Protein AF-A0A950ZI42-F1 (afdb_monomer_lite)

Structure (mmCIF, N/CA/C/O backbone):
data_AF-A0A950ZI42-F1
#
_entry.id   AF-A0A950ZI42-F1
#
loop_
_atom_site.group_PDB
_atom_site.id
_atom_site.type_symbol
_atom_site.label_atom_id
_atom_site.label_alt_id
_atom_site.label_comp_id
_atom_site.label_asym_id
_atom_site.label_entity_id
_atom_site.label_seq_id
_atom_site.pdbx_PDB_ins_code
_atom_site.Cartn_x
_atom_site.Cartn_y
_atom_site.Cartn_z
_atom_site.occupancy
_atom_site.B_iso_or_equiv
_atom_site.auth_seq_id
_atom_site.auth_comp_id
_atom_site.auth_asym_id
_atom_site.auth_atom_id
_atom_site.pdbx_PDB_model_num
ATOM 1 N N . MET A 1 1 ? 38.731 -2.267 23.741 1.00 44.16 1 MET A N 1
ATOM 2 C CA . MET A 1 1 ? 37.404 -2.566 24.317 1.00 44.16 1 MET A CA 1
ATOM 3 C C . MET A 1 1 ? 36.789 -3.653 23.455 1.00 44.16 1 MET A C 1
ATOM 5 O O . MET A 1 1 ? 36.335 -3.363 22.360 1.00 44.16 1 MET A O 1
ATOM 9 N N . ALA A 1 2 ? 36.939 -4.907 23.876 1.00 33.50 2 ALA A N 1
ATOM 10 C CA . ALA A 1 2 ? 36.489 -6.083 23.138 1.00 33.50 2 ALA A CA 1
ATOM 11 C C . ALA A 1 2 ? 35.193 -6.582 23.788 1.00 33.50 2 ALA A C 1
ATOM 13 O O . ALA A 1 2 ? 35.188 -6.903 24.975 1.00 33.50 2 ALA A O 1
ATOM 14 N N . GLY A 1 3 ? 34.095 -6.554 23.030 1.00 35.47 3 GLY A N 1
ATOM 15 C CA . GLY A 1 3 ? 32.777 -7.016 23.458 1.00 35.47 3 GLY A CA 1
ATOM 16 C C . GLY A 1 3 ? 32.615 -8.507 23.184 1.00 35.47 3 GLY A C 1
ATOM 17 O O . GLY A 1 3 ? 32.851 -8.970 22.072 1.00 35.47 3 GLY A O 1
ATOM 18 N N . VAL A 1 4 ? 32.254 -9.240 24.231 1.00 37.91 4 VAL A N 1
ATOM 19 C CA . VAL A 1 4 ? 32.104 -10.695 24.291 1.00 37.91 4 VAL A CA 1
ATOM 20 C C . VAL A 1 4 ? 30.898 -11.162 23.466 1.00 37.91 4 VAL A C 1
ATOM 22 O O . VAL A 1 4 ? 29.797 -10.635 23.608 1.00 37.91 4 VAL A O 1
ATOM 25 N N . VAL A 1 5 ? 31.112 -12.181 22.629 1.00 36.31 5 VAL A N 1
ATOM 26 C CA . VAL A 1 5 ? 30.080 -12.918 21.885 1.00 36.31 5 VAL A CA 1
ATOM 27 C C . VAL A 1 5 ? 29.473 -13.976 22.808 1.00 36.31 5 VAL A C 1
ATOM 29 O O . VAL A 1 5 ? 30.183 -14.852 23.298 1.00 36.31 5 VAL A O 1
ATOM 32 N N . VAL A 1 6 ? 28.162 -13.907 23.048 1.00 44.44 6 VAL A N 1
ATOM 33 C CA . VAL A 1 6 ? 27.413 -14.942 23.775 1.00 44.44 6 VAL A CA 1
ATOM 34 C C . VAL A 1 6 ? 26.960 -16.006 22.775 1.00 44.44 6 VAL A C 1
ATOM 36 O O . VAL A 1 6 ? 26.086 -15.760 21.948 1.00 44.44 6 VAL A O 1
ATOM 39 N N . ALA A 1 7 ? 27.568 -17.189 22.848 1.00 40.50 7 ALA A N 1
ATOM 40 C CA . ALA A 1 7 ? 27.133 -18.381 22.130 1.00 40.50 7 ALA A CA 1
ATOM 41 C C . ALA A 1 7 ? 26.056 -19.114 22.949 1.00 40.50 7 ALA A C 1
ATOM 43 O O . ALA A 1 7 ? 26.312 -19.552 24.070 1.00 40.50 7 ALA A O 1
ATOM 44 N N . LEU A 1 8 ? 24.853 -19.260 22.390 1.00 36.06 8 LEU A N 1
ATOM 45 C CA . LEU A 1 8 ? 23.807 -20.122 22.942 1.00 36.06 8 LEU A CA 1
ATOM 46 C C . LEU A 1 8 ? 24.063 -21.564 22.491 1.00 36.06 8 LEU A C 1
ATOM 48 O O . LEU A 1 8 ? 23.806 -21.936 21.348 1.00 36.06 8 LEU A O 1
ATOM 52 N N . VAL A 1 9 ? 24.595 -22.369 23.409 1.00 45.03 9 VAL A N 1
ATOM 53 C CA . VAL A 1 9 ? 24.719 -23.822 23.271 1.00 45.03 9 VAL A CA 1
ATOM 54 C C . VAL A 1 9 ? 23.378 -24.445 23.657 1.00 45.03 9 VAL A C 1
ATOM 56 O O . VAL A 1 9 ? 22.985 -24.424 24.822 1.00 45.03 9 VAL A O 1
ATOM 59 N N . GLY A 1 10 ? 22.659 -24.984 22.672 1.00 44.91 10 GLY A N 1
ATOM 60 C CA . GLY A 1 10 ? 21.474 -25.806 22.902 1.00 44.91 10 GLY A CA 1
ATOM 61 C C . GLY A 1 10 ? 21.874 -27.158 23.491 1.00 44.91 10 GLY A C 1
ATOM 62 O O . GLY A 1 10 ? 22.578 -27.936 22.849 1.00 44.91 10 GLY A O 1
ATOM 63 N N . ALA A 1 11 ? 21.442 -27.420 24.722 1.00 45.56 11 ALA A N 1
ATOM 64 C CA . ALA A 1 11 ? 21.683 -28.667 25.433 1.00 45.56 11 ALA A CA 1
ATOM 65 C C . ALA A 1 11 ? 20.881 -29.829 24.817 1.00 45.56 11 ALA A C 1
ATOM 67 O O . ALA A 1 11 ? 19.653 -29.794 24.764 1.00 45.56 11 ALA A O 1
ATOM 68 N N . ILE A 1 12 ? 21.586 -30.882 24.400 1.00 50.94 12 ILE A N 1
ATOM 69 C CA . ILE A 1 12 ? 21.016 -32.203 24.116 1.00 50.94 12 ILE A CA 1
ATOM 70 C C . ILE A 1 12 ? 20.952 -32.958 25.447 1.00 50.94 12 ILE A C 1
ATOM 72 O O . ILE A 1 12 ? 21.986 -33.332 25.998 1.00 50.94 12 ILE A O 1
ATOM 76 N N . ALA A 1 13 ? 19.745 -33.179 25.968 1.00 53.59 13 ALA A N 1
ATOM 77 C CA . ALA A 1 13 ? 19.510 -34.051 27.114 1.00 53.59 13 ALA A CA 1
ATOM 78 C C . ALA A 1 13 ? 19.052 -35.434 26.626 1.00 53.59 13 ALA A C 1
ATOM 80 O O . ALA A 1 13 ? 18.009 -35.568 25.986 1.00 53.59 13 ALA A O 1
ATOM 81 N N . LEU A 1 14 ? 19.841 -36.462 26.940 1.00 60.19 14 LEU A N 1
ATOM 82 C CA . LEU A 1 14 ? 19.542 -37.873 26.698 1.00 60.19 14 LEU A CA 1
ATOM 83 C C . LEU A 1 14 ? 19.419 -38.619 28.039 1.00 60.19 14 LEU A C 1
ATOM 85 O O . LEU A 1 14 ? 20.391 -38.668 28.785 1.00 60.19 14 LEU A O 1
ATOM 89 N N . LEU A 1 15 ? 18.262 -39.289 28.214 1.00 48.53 15 LEU A N 1
ATOM 90 C CA . LEU A 1 15 ? 17.996 -40.519 29.005 1.00 48.53 15 LEU A CA 1
ATOM 91 C C . LEU A 1 15 ? 17.986 -40.360 30.551 1.00 48.53 15 LEU A C 1
ATOM 93 O O . LEU A 1 15 ? 18.796 -39.633 31.097 1.00 48.53 15 LEU A O 1
ATOM 97 N N . ARG A 1 16 ? 17.151 -41.025 31.373 1.00 48.62 16 ARG A N 1
ATOM 98 C CA . ARG A 1 16 ? 16.204 -42.164 31.257 1.00 48.62 16 ARG A CA 1
ATOM 99 C C . ARG A 1 16 ? 15.283 -42.202 32.526 1.00 48.62 16 ARG A C 1
ATOM 101 O O . ARG A 1 16 ? 15.503 -41.400 33.428 1.00 48.62 16 ARG A O 1
ATOM 108 N N . PRO A 1 17 ? 14.261 -43.088 32.601 1.00 64.31 17 PRO A N 1
ATOM 109 C CA . PRO A 1 17 ? 13.078 -42.991 33.471 1.00 64.31 17 PRO A CA 1
ATOM 110 C C . PRO A 1 17 ? 13.234 -43.710 34.820 1.00 64.31 17 PRO A C 1
ATOM 112 O O . PRO A 1 17 ? 14.074 -44.600 34.920 1.00 64.31 17 PRO A O 1
ATOM 115 N N . SER A 1 18 ? 12.363 -43.410 35.795 1.00 55.44 18 SER A N 1
ATOM 116 C CA . SER A 1 18 ? 11.804 -44.358 36.788 1.00 55.44 18 SER A CA 1
ATOM 117 C C . SER A 1 18 ? 10.795 -43.667 37.718 1.00 55.44 18 SER A C 1
ATOM 119 O O . SER A 1 18 ? 11.124 -42.637 38.289 1.00 55.44 18 SER A O 1
ATOM 121 N N . GLY A 1 19 ? 9.624 -44.292 37.900 1.00 56.66 19 GLY A N 1
ATOM 122 C CA . GLY A 1 19 ? 8.790 -44.180 39.108 1.00 56.66 19 GLY A CA 1
ATOM 123 C C . GLY A 1 19 ? 7.927 -42.925 39.259 1.00 56.66 19 GLY A C 1
ATOM 124 O O . GLY A 1 19 ? 8.406 -41.892 39.695 1.00 56.66 19 GLY A O 1
ATOM 125 N N . ASP A 1 20 ? 6.642 -43.019 38.916 1.00 49.59 20 ASP A N 1
ATOM 126 C CA . ASP A 1 20 ? 5.556 -43.091 39.910 1.00 49.59 20 ASP A CA 1
ATOM 127 C C . ASP A 1 20 ? 4.194 -42.793 39.275 1.00 49.59 20 ASP A C 1
ATOM 129 O O . ASP A 1 20 ? 3.991 -41.836 38.527 1.00 49.59 20 ASP A O 1
ATOM 133 N N . ALA A 1 21 ? 3.251 -43.685 39.566 1.00 56.91 21 ALA A N 1
ATOM 134 C CA . ALA A 1 21 ? 1.885 -43.645 39.091 1.00 56.91 21 ALA A CA 1
ATOM 135 C C . ALA A 1 21 ? 1.081 -42.591 39.866 1.00 56.91 21 ALA A C 1
ATOM 137 O O . ALA A 1 21 ? 0.692 -42.802 41.011 1.00 56.91 21 ALA A O 1
ATOM 138 N N . GLY A 1 22 ? 0.769 -41.483 39.201 1.00 54.75 22 GLY A N 1
ATOM 139 C CA . GLY A 1 22 ? -0.338 -40.603 39.560 1.00 54.75 22 GLY A CA 1
ATOM 140 C C . GLY A 1 22 ? -1.150 -40.301 38.299 1.00 54.75 22 GLY A C 1
ATOM 141 O O . GLY A 1 22 ? -0.539 -40.008 37.268 1.00 54.75 22 GLY A O 1
ATOM 142 N N . PRO A 1 23 ? -2.497 -40.369 38.314 1.00 53.16 23 PRO A N 1
ATOM 143 C CA . PRO A 1 23 ? -3.314 -39.928 37.190 1.00 53.16 23 PRO A CA 1
ATOM 144 C C . PRO A 1 23 ? -3.318 -38.396 37.152 1.00 53.16 23 PRO A C 1
ATOM 146 O O . PRO A 1 23 ? -4.302 -37.733 37.475 1.00 53.16 23 PRO A O 1
ATOM 149 N N . SER A 1 24 ? -2.176 -37.825 36.778 1.00 53.72 24 SER A N 1
ATOM 150 C CA . SER A 1 24 ? -2.057 -36.428 36.398 1.00 53.72 24 SER A CA 1
ATOM 151 C C . SER A 1 24 ? -2.914 -36.238 35.159 1.00 53.72 24 SER A C 1
ATOM 153 O O . SER A 1 24 ? -2.611 -36.763 34.088 1.00 53.72 24 SER A O 1
ATOM 155 N N . SER A 1 25 ? -4.019 -35.524 35.351 1.00 52.72 25 SER A N 1
ATOM 156 C CA . SER A 1 25 ? -4.902 -35.008 34.316 1.00 52.72 25 SER A CA 1
ATOM 157 C C . SER A 1 25 ? -4.104 -34.658 33.062 1.00 52.72 25 SER A C 1
ATOM 159 O O . SER A 1 25 ? -3.294 -33.726 33.085 1.00 52.72 25 SER A O 1
ATOM 161 N N . LEU A 1 26 ? -4.321 -35.425 31.991 1.00 41.62 26 LEU A N 1
ATOM 162 C CA . LEU A 1 26 ? -3.806 -35.152 30.656 1.00 41.62 26 LEU A CA 1
ATOM 163 C C . LEU A 1 26 ? -4.365 -33.800 30.221 1.00 41.62 26 LEU A C 1
ATOM 165 O O . LEU A 1 26 ? -5.449 -33.696 29.650 1.00 41.62 26 LEU A O 1
ATOM 169 N N . ARG A 1 27 ? -3.632 -32.740 30.553 1.00 45.00 27 ARG A N 1
ATOM 170 C CA . ARG A 1 27 ? -3.858 -31.407 30.026 1.00 45.00 27 ARG A CA 1
ATOM 171 C C . ARG A 1 27 ? -3.539 -31.527 28.546 1.00 45.00 27 ARG A C 1
ATOM 173 O O . ARG A 1 27 ? -2.371 -31.606 28.174 1.00 45.00 27 ARG A O 1
ATOM 180 N N . ALA A 1 28 ? -4.590 -31.662 27.738 1.00 52.88 28 ALA A N 1
ATOM 181 C CA . ALA A 1 28 ? -4.489 -31.687 26.293 1.00 52.88 28 ALA A CA 1
ATOM 182 C C . ALA A 1 28 ? -3.558 -30.547 25.878 1.00 52.88 28 ALA A C 1
ATOM 184 O O . ALA A 1 28 ? -3.804 -29.384 26.208 1.00 52.88 28 ALA A O 1
ATOM 185 N N . VAL A 1 29 ? -2.449 -30.903 25.231 1.00 47.44 29 VAL A N 1
ATOM 186 C CA . VAL A 1 29 ? -1.598 -29.939 24.546 1.00 47.44 29 VAL A CA 1
ATOM 187 C C . VAL A 1 29 ? -2.500 -29.325 23.492 1.00 47.44 29 VAL A C 1
ATOM 189 O O . VAL A 1 29 ? -2.819 -29.955 22.488 1.00 47.44 29 VAL A O 1
ATOM 192 N N . GLN A 1 30 ? -3.013 -28.140 23.800 1.00 43.91 30 GLN A N 1
ATOM 193 C CA . GLN A 1 30 ? -3.852 -27.367 22.913 1.00 43.91 30 GLN A CA 1
ATOM 194 C C . GLN A 1 30 ? -2.931 -26.897 21.792 1.00 43.91 30 GLN A C 1
ATOM 196 O O . GLN A 1 30 ? -2.236 -25.890 21.912 1.00 43.91 30 GLN A O 1
ATOM 201 N N . THR A 1 31 ? -2.839 -27.709 20.741 1.00 42.31 31 THR A N 1
ATOM 202 C CA . THR A 1 31 ? -2.217 -27.347 19.475 1.00 42.31 31 THR A CA 1
ATOM 203 C C . THR A 1 31 ? -2.862 -26.037 19.051 1.00 42.31 31 THR A C 1
ATOM 205 O O . THR A 1 31 ? -4.073 -25.980 18.840 1.00 42.31 31 THR A O 1
ATOM 208 N N . ALA A 1 32 ? -2.068 -24.964 19.046 1.00 46.88 32 ALA A N 1
ATOM 209 C CA . ALA A 1 32 ? -2.531 -23.631 18.703 1.00 46.88 32 ALA A CA 1
ATOM 210 C C . ALA A 1 32 ? -3.249 -23.704 17.352 1.00 46.88 32 ALA A C 1
ATOM 212 O O . ALA A 1 32 ? -2.645 -24.074 16.344 1.00 46.88 32 ALA A O 1
ATOM 213 N N . ALA A 1 33 ? -4.552 -23.417 17.361 1.00 49.50 33 ALA A N 1
ATOM 214 C CA . ALA A 1 33 ? -5.343 -23.344 16.149 1.00 49.50 33 ALA A CA 1
ATOM 215 C C . ALA A 1 33 ? -4.659 -22.343 15.215 1.00 49.50 33 ALA A C 1
ATOM 217 O O . ALA A 1 33 ? -4.435 -21.188 15.582 1.00 49.50 33 ALA A O 1
ATOM 218 N N . THR A 1 34 ? -4.268 -22.810 14.034 1.00 50.41 34 THR A N 1
ATOM 219 C CA . THR A 1 34 ? -3.730 -21.963 12.976 1.00 50.41 34 THR A CA 1
ATOM 220 C C . THR A 1 34 ? -4.808 -20.930 12.680 1.00 50.41 34 THR A C 1
ATOM 222 O O . THR A 1 34 ? -5.894 -21.304 12.244 1.00 50.41 34 THR A O 1
ATOM 225 N N . ALA A 1 35 ? -4.567 -19.659 13.009 1.00 55.16 35 ALA A N 1
ATOM 226 C CA . ALA A 1 35 ? -5.540 -18.604 12.769 1.00 55.16 35 ALA A CA 1
ATOM 227 C C . ALA A 1 35 ? -5.879 -18.588 11.271 1.00 55.16 35 ALA A C 1
ATOM 229 O O . ALA A 1 35 ? -5.055 -18.211 10.437 1.00 55.16 35 ALA A O 1
ATOM 230 N N . THR A 1 36 ? -7.070 -19.068 10.923 1.00 78.56 36 THR A N 1
ATOM 231 C CA . THR A 1 36 ? -7.578 -19.078 9.554 1.00 78.56 36 THR A CA 1
ATOM 232 C C . THR A 1 36 ? -7.959 -17.649 9.199 1.00 78.56 36 THR A C 1
ATOM 234 O O . THR A 1 36 ? -8.962 -17.140 9.692 1.00 78.56 36 THR A O 1
ATOM 237 N N . GLY A 1 37 ? -7.127 -16.978 8.403 1.00 91.31 37 GLY A N 1
ATOM 238 C CA . GLY A 1 37 ? -7.416 -15.626 7.934 1.00 91.31 37 GLY A CA 1
ATOM 239 C C . GLY A 1 37 ? -8.655 -15.558 7.034 1.00 91.31 37 GLY A C 1
ATOM 240 O O . GLY A 1 37 ? -9.086 -16.555 6.450 1.00 91.31 37 GLY A O 1
ATOM 241 N N . THR A 1 38 ? -9.213 -14.359 6.886 1.00 96.62 38 THR A N 1
ATOM 242 C CA . THR A 1 38 ? -10.340 -14.084 5.990 1.00 96.62 38 THR A CA 1
ATOM 243 C C . THR A 1 38 ? -9.839 -14.013 4.555 1.00 96.62 38 THR A C 1
ATOM 245 O O . THR A 1 38 ? -9.122 -13.086 4.183 1.00 96.62 38 THR A O 1
ATOM 248 N N . THR A 1 39 ? -10.213 -14.988 3.730 1.00 96.75 39 THR A N 1
ATOM 249 C CA . THR A 1 39 ? -9.829 -15.007 2.313 1.00 96.75 39 THR A CA 1
ATOM 250 C C . THR A 1 39 ? -10.637 -13.984 1.514 1.00 96.75 39 THR A C 1
ATOM 252 O O . THR A 1 39 ? -11.859 -13.922 1.645 1.00 96.75 39 THR A O 1
ATOM 255 N N . VAL A 1 40 ? -9.968 -13.203 0.662 1.00 97.50 40 VAL A N 1
ATOM 256 C CA . VAL A 1 40 ? -10.592 -12.190 -0.199 1.00 97.50 40 VAL A CA 1
ATOM 257 C C . VAL A 1 40 ? -10.093 -12.340 -1.638 1.00 97.50 40 VAL A C 1
ATOM 259 O O . VAL A 1 40 ? -8.900 -12.193 -1.905 1.00 97.50 40 VAL A O 1
ATOM 262 N N . CYS A 1 41 ? -11.009 -12.599 -2.574 1.00 97.12 41 CYS A N 1
ATOM 263 C CA . CYS A 1 41 ? -10.711 -12.734 -4.003 1.00 97.12 41 CYS A CA 1
ATOM 264 C C . CYS A 1 41 ? -11.590 -11.803 -4.845 1.00 97.12 41 CYS A C 1
ATOM 266 O O . CYS A 1 41 ? -12.747 -11.566 -4.495 1.00 97.12 41 CYS A O 1
ATOM 268 N N . GLY A 1 42 ? -11.095 -11.387 -6.014 1.00 97.19 42 GLY A N 1
ATOM 269 C CA . GLY A 1 42 ? -11.919 -10.713 -7.024 1.00 97.19 42 GLY A CA 1
ATOM 270 C C . GLY A 1 42 ? -12.519 -9.413 -6.492 1.00 97.19 42 GLY A C 1
ATOM 271 O O . GLY A 1 42 ? -11.834 -8.659 -5.814 1.00 97.19 42 GLY A O 1
ATOM 272 N N . ASN A 1 43 ? -13.790 -9.132 -6.771 1.00 97.88 43 ASN A N 1
ATOM 273 C CA . ASN A 1 43 ? -14.424 -7.916 -6.261 1.00 97.88 43 ASN A CA 1
ATOM 274 C C . ASN A 1 43 ? -14.667 -7.999 -4.750 1.00 97.88 43 ASN A C 1
ATOM 276 O O . ASN A 1 43 ? -15.335 -8.915 -4.269 1.00 97.88 43 ASN A O 1
ATOM 280 N N . VAL A 1 44 ? -14.195 -6.997 -4.007 1.00 96.62 44 VAL A N 1
ATOM 281 C CA . VAL A 1 44 ? -14.448 -6.907 -2.568 1.00 96.62 44 VAL A CA 1
ATOM 282 C C . VAL A 1 44 ? -15.947 -6.716 -2.299 1.00 96.62 44 VAL A C 1
ATOM 284 O O . VAL A 1 44 ? -16.583 -5.791 -2.806 1.00 96.62 44 VAL A O 1
ATOM 287 N N . SER A 1 45 ? -16.522 -7.606 -1.492 1.00 93.94 45 SER A N 1
ATOM 288 C CA . SER A 1 45 ? -17.926 -7.546 -1.065 1.00 93.94 45 SER A CA 1
ATOM 289 C C . SER A 1 45 ? -18.089 -6.871 0.299 1.00 93.94 45 SER A C 1
ATOM 291 O O . SER A 1 45 ? -19.060 -6.151 0.526 1.00 93.94 45 SER A O 1
ATOM 293 N N . VAL A 1 46 ? -17.115 -7.059 1.194 1.00 96.00 46 VAL A N 1
ATOM 294 C CA . VAL A 1 46 ? -17.075 -6.444 2.525 1.00 96.00 46 VAL A CA 1
ATOM 295 C C . VAL A 1 46 ? -16.171 -5.216 2.491 1.00 96.00 46 VAL A C 1
ATOM 297 O O . VAL A 1 46 ? -14.951 -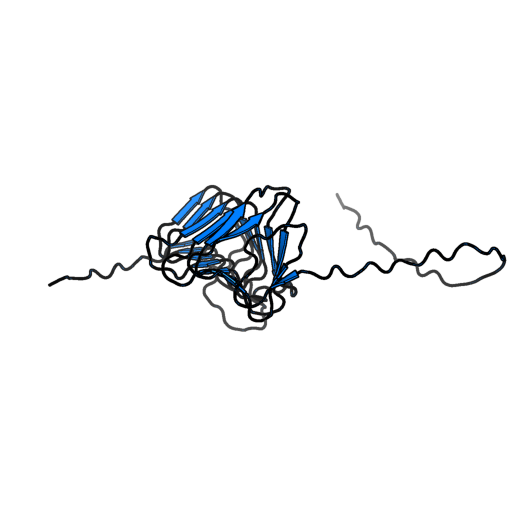5.327 2.408 1.00 96.00 46 VAL A O 1
ATOM 300 N N . LEU A 1 47 ? -16.785 -4.036 2.571 1.00 97.69 47 LEU A N 1
ATOM 301 C CA . LEU A 1 47 ? -16.125 -2.732 2.423 1.00 97.69 47 LEU A CA 1
ATOM 302 C C . LEU A 1 47 ? -15.529 -2.167 3.721 1.00 97.69 47 LEU A C 1
ATOM 304 O O . LEU A 1 47 ? -15.103 -1.013 3.760 1.00 97.69 47 LEU A O 1
ATOM 308 N N . SER A 1 48 ? -15.478 -2.969 4.782 1.00 97.94 48 SER A N 1
ATOM 309 C CA . SER A 1 48 ? -14.849 -2.596 6.045 1.00 97.94 48 SER A CA 1
ATOM 310 C C . SER A 1 48 ? -13.984 -3.736 6.554 1.00 97.94 48 SER A C 1
ATOM 312 O O . SER A 1 48 ? -14.485 -4.827 6.821 1.00 97.94 48 SER A O 1
ATOM 314 N N . TRP A 1 49 ? -12.684 -3.482 6.668 1.00 98.31 49 TRP A N 1
ATOM 315 C CA . TRP A 1 49 ? -11.716 -4.430 7.206 1.00 98.31 49 TRP A CA 1
ATOM 316 C C . TRP A 1 49 ? -11.198 -3.924 8.550 1.00 98.31 49 TRP A C 1
ATOM 318 O O . TRP A 1 49 ? -10.791 -2.777 8.675 1.00 98.31 49 TRP A O 1
ATOM 328 N N . SER A 1 50 ? -11.198 -4.781 9.560 1.00 98.12 50 SER A N 1
ATOM 329 C CA . SER A 1 50 ? -10.684 -4.535 10.911 1.00 98.12 50 SER A CA 1
ATOM 330 C C . SER A 1 50 ? -9.852 -5.716 11.412 1.00 98.12 50 SER A C 1
ATOM 332 O O . SER A 1 50 ? -9.942 -6.824 10.873 1.00 98.12 50 SER A O 1
ATOM 334 N N . ALA A 1 51 ? -9.087 -5.506 12.485 1.00 96.94 51 ALA A N 1
ATOM 335 C CA . ALA A 1 51 ? -8.264 -6.548 13.102 1.00 96.94 51 ALA A CA 1
ATOM 336 C C . ALA A 1 51 ? -9.089 -7.742 13.625 1.00 96.94 51 ALA A C 1
ATOM 338 O O . ALA A 1 51 ? -8.613 -8.870 13.582 1.00 96.94 51 ALA A O 1
ATOM 339 N N . SER A 1 52 ? -10.348 -7.528 14.029 1.00 95.50 52 SER A N 1
ATOM 340 C CA . SER A 1 52 ? -11.246 -8.587 14.524 1.00 95.50 52 SER A CA 1
ATOM 341 C C . SER A 1 52 ? -11.581 -9.680 13.511 1.00 95.50 52 SER A C 1
ATOM 343 O O . SER A 1 52 ? -12.000 -10.760 13.909 1.00 95.50 52 SER A O 1
ATOM 345 N N . HIS A 1 53 ? -11.423 -9.400 12.215 1.00 94.19 53 HIS A N 1
ATOM 346 C CA . HIS A 1 53 ? -11.631 -10.378 11.144 1.00 94.19 53 HIS A CA 1
ATOM 347 C C . HIS A 1 53 ? -10.334 -10.645 10.357 1.00 94.19 53 HIS A C 1
ATOM 349 O O . HIS A 1 53 ? -10.367 -11.270 9.299 1.00 94.19 53 HIS A O 1
ATOM 355 N N . GLY A 1 54 ? -9.194 -10.140 10.845 1.00 92.31 54 GLY A N 1
ATOM 356 C CA . GLY A 1 54 ? -7.883 -10.327 10.229 1.00 92.31 54 GLY A CA 1
ATOM 357 C C . GLY A 1 54 ? -7.185 -11.622 10.681 1.00 92.31 54 GLY A C 1
ATOM 358 O O . GLY A 1 54 ? -7.579 -12.215 11.684 1.00 92.31 54 GLY A O 1
ATOM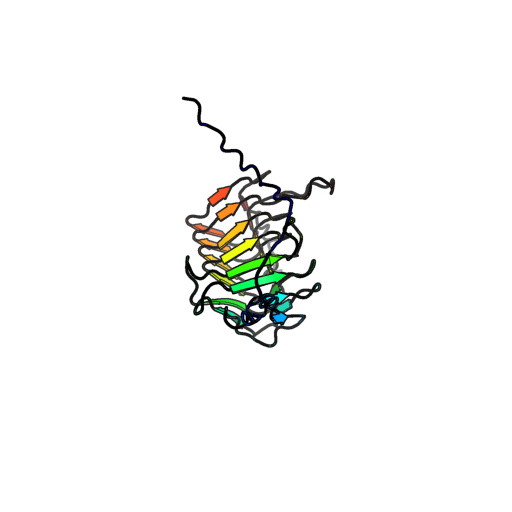 359 N N . PRO A 1 55 ? -6.122 -12.054 9.977 1.00 96.81 55 PRO A N 1
ATOM 360 C CA . PRO A 1 55 ? -5.538 -11.417 8.792 1.00 96.81 55 PRO A CA 1
ATOM 361 C C . PRO A 1 55 ? -6.418 -11.579 7.542 1.00 96.81 55 PRO A C 1
ATOM 363 O O . PRO A 1 55 ? -7.132 -12.568 7.410 1.00 96.81 55 PRO A O 1
ATOM 366 N N . TYR A 1 56 ? -6.352 -10.625 6.612 1.00 98.25 56 TYR A N 1
ATOM 367 C CA . TYR A 1 56 ? -7.005 -10.715 5.301 1.00 98.25 56 TYR A CA 1
ATOM 368 C C . TYR A 1 56 ? -6.043 -11.348 4.306 1.00 98.25 56 TYR A C 1
ATOM 370 O O . TYR A 1 56 ? -4.967 -10.810 4.054 1.00 98.25 56 TYR A O 1
ATOM 378 N N . LEU A 1 57 ? -6.414 -12.492 3.744 1.00 97.94 57 LEU A N 1
ATOM 379 C CA . LEU A 1 57 ? -5.586 -13.254 2.818 1.00 97.94 57 LEU A CA 1
ATOM 380 C C . LEU A 1 57 ? -6.058 -12.972 1.393 1.00 97.94 57 LEU A C 1
ATOM 382 O O . LEU A 1 57 ? -7.142 -13.409 1.002 1.00 97.94 57 LEU A O 1
ATOM 386 N N . LEU A 1 58 ? -5.272 -12.227 0.616 1.00 98.06 58 LEU A N 1
ATOM 387 C CA . LEU A 1 58 ? -5.622 -11.956 -0.778 1.00 98.06 58 LEU A CA 1
ATOM 388 C C . LEU A 1 58 ? -5.339 -13.197 -1.616 1.00 98.06 58 LEU A C 1
ATOM 390 O O . LEU A 1 58 ? -4.258 -13.781 -1.521 1.00 98.06 58 LEU A O 1
ATOM 394 N N . CYS A 1 59 ? -6.285 -13.573 -2.466 1.00 97.69 59 CYS A N 1
ATOM 395 C CA . CYS A 1 59 ? -6.108 -14.701 -3.376 1.00 97.69 59 CYS A CA 1
ATOM 396 C C . CYS A 1 59 ? -4.956 -14.449 -4.355 1.00 97.69 59 CYS A C 1
ATOM 398 O O . CYS A 1 59 ? -4.530 -13.311 -4.553 1.00 97.69 59 CYS A O 1
ATOM 400 N N . SER A 1 60 ? -4.455 -15.504 -4.999 1.00 96.19 60 SER A N 1
ATOM 401 C CA . SER A 1 60 ? -3.310 -15.402 -5.915 1.00 96.19 60 SER A CA 1
ATOM 402 C C . SER A 1 60 ? -3.534 -14.420 -7.070 1.00 96.19 60 SER A C 1
ATOM 404 O O . SER A 1 60 ? -2.578 -13.805 -7.529 1.00 96.19 60 SER A O 1
ATOM 406 N N . SER A 1 61 ? -4.785 -14.230 -7.502 1.00 95.75 61 SER A N 1
ATOM 407 C CA . SER A 1 61 ? -5.191 -13.241 -8.509 1.00 95.75 61 SER A CA 1
ATOM 408 C C . SER A 1 61 ? -5.362 -11.817 -7.965 1.00 95.75 61 SER A C 1
ATOM 410 O O . SER A 1 61 ? -5.529 -10.885 -8.743 1.00 95.75 61 SER A O 1
ATOM 412 N N . GLY A 1 62 ? -5.356 -11.637 -6.644 1.00 97.38 62 GLY A N 1
ATOM 413 C CA . GLY A 1 62 ? -5.615 -10.365 -5.979 1.00 97.38 62 GLY A CA 1
ATOM 414 C C . GLY A 1 62 ? -7.097 -10.062 -5.736 1.00 97.38 62 GLY A C 1
ATOM 415 O O . GLY A 1 62 ? -7.974 -10.932 -5.819 1.00 97.38 62 GLY A O 1
ATOM 416 N N . VAL A 1 63 ? -7.351 -8.794 -5.414 1.00 98.31 63 VAL A N 1
ATOM 417 C CA . VAL A 1 63 ? -8.666 -8.225 -5.097 1.00 98.31 63 VAL A CA 1
ATOM 418 C C . VAL A 1 63 ? -8.863 -6.903 -5.839 1.00 98.31 63 VAL A C 1
ATOM 420 O O . VAL A 1 63 ? -7.917 -6.157 -6.082 1.00 98.31 63 VAL A O 1
ATOM 423 N N . THR A 1 64 ? -10.106 -6.583 -6.170 1.00 98.38 64 THR A N 1
ATOM 424 C CA . THR A 1 64 ? -10.522 -5.345 -6.818 1.00 98.38 64 THR A CA 1
ATOM 425 C C . THR A 1 64 ? -11.518 -4.606 -5.934 1.00 98.38 64 THR A C 1
ATOM 427 O O . THR A 1 64 ? -12.497 -5.184 -5.463 1.00 98.38 64 THR A O 1
ATOM 430 N N . ILE A 1 65 ? -11.291 -3.311 -5.732 1.00 98.19 65 ILE A N 1
ATOM 431 C CA . ILE A 1 65 ? -12.246 -2.380 -5.132 1.00 98.19 65 ILE A CA 1
ATOM 432 C C . ILE A 1 65 ? -13.018 -1.729 -6.282 1.00 98.19 65 ILE A C 1
ATOM 434 O O . ILE A 1 65 ? -12.415 -0.934 -7.007 1.00 98.19 65 ILE A O 1
ATOM 438 N N . PRO A 1 66 ? -14.309 -2.052 -6.491 1.00 97.31 66 PRO A N 1
ATOM 439 C CA . PRO A 1 66 ? -15.061 -1.554 -7.639 1.00 97.31 66 PRO A CA 1
ATOM 440 C C . PRO A 1 66 ? -15.223 -0.032 -7.640 1.00 97.31 66 PRO A C 1
ATOM 442 O O . PRO A 1 66 ? -15.184 0.617 -6.594 1.00 97.31 66 PRO A O 1
ATOM 445 N N . SER A 1 67 ? -15.479 0.531 -8.822 1.00 95.62 67 SER A N 1
ATOM 446 C CA . SER A 1 67 ? -15.777 1.958 -8.956 1.00 95.62 67 SER A CA 1
ATOM 447 C C . SER A 1 67 ? -17.006 2.355 -8.128 1.00 95.62 67 SER A C 1
ATOM 449 O O . SER A 1 67 ? -17.949 1.576 -7.969 1.00 95.62 67 SER A O 1
ATOM 451 N N . GLY A 1 68 ? -16.971 3.556 -7.547 1.00 95.06 68 GLY A N 1
ATOM 452 C CA . GLY A 1 68 ? -18.020 4.061 -6.655 1.00 95.06 68 GLY A CA 1
ATOM 453 C C . GLY A 1 68 ? -18.110 3.354 -5.295 1.00 95.06 68 GLY A C 1
ATOM 454 O O . GLY A 1 68 ? -19.029 3.639 -4.527 1.00 95.06 68 GLY A O 1
ATOM 455 N N . LYS A 1 69 ? -17.194 2.429 -4.977 1.00 97.81 69 LYS A N 1
ATOM 456 C CA . LYS A 1 69 ? -17.097 1.786 -3.659 1.00 97.81 69 LYS A CA 1
ATOM 457 C C . LYS A 1 69 ? -15.874 2.283 -2.902 1.00 97.81 69 LYS A C 1
ATOM 459 O O . LYS A 1 69 ? -14.830 2.536 -3.495 1.00 97.81 69 LYS A O 1
ATOM 464 N N . THR A 1 70 ? -16.004 2.347 -1.582 1.00 98.31 70 THR A N 1
ATOM 465 C CA . THR A 1 70 ? -14.909 2.687 -0.672 1.00 98.31 70 THR A CA 1
ATOM 466 C C . THR A 1 70 ? -14.642 1.503 0.235 1.00 98.31 70 THR A C 1
ATOM 468 O O . THR A 1 70 ? -15.501 1.160 1.039 1.00 98.31 70 THR A O 1
ATOM 471 N N . LEU A 1 71 ? -13.465 0.894 0.123 1.00 98.69 71 LEU A N 1
ATOM 472 C CA . LEU A 1 71 ? -12.963 -0.035 1.127 1.00 98.69 71 LEU A CA 1
ATOM 473 C C . LEU A 1 71 ? -12.260 0.768 2.223 1.00 98.69 71 LEU A C 1
ATOM 475 O O . LEU A 1 71 ? -11.309 1.499 1.947 1.00 98.69 71 LEU A O 1
ATOM 479 N N . THR A 1 72 ? -12.718 0.624 3.464 1.00 98.75 72 THR A N 1
ATOM 480 C CA . THR A 1 72 ? -12.086 1.232 4.638 1.00 98.75 72 THR A CA 1
ATOM 481 C C . THR A 1 72 ? -11.401 0.178 5.499 1.00 98.75 72 THR A C 1
ATOM 483 O O . THR A 1 72 ? -12.055 -0.741 5.989 1.00 98.75 72 THR A O 1
ATOM 486 N N . ILE A 1 73 ? -10.100 0.340 5.742 1.00 98.69 73 ILE A N 1
ATOM 487 C CA . ILE A 1 73 ? -9.333 -0.491 6.675 1.00 98.69 73 ILE A CA 1
ATOM 488 C C . ILE A 1 73 ? -9.173 0.265 7.996 1.00 98.69 73 ILE A C 1
ATOM 490 O O . ILE A 1 73 ? -8.565 1.333 8.050 1.00 98.69 73 ILE A O 1
ATOM 494 N N . SER A 1 74 ? -9.762 -0.262 9.063 1.00 98.44 74 SER A N 1
ATOM 495 C CA . SER A 1 74 ? -9.838 0.386 10.366 1.00 98.44 74 SER A CA 1
ATOM 496 C C . SER A 1 74 ? -8.821 -0.176 11.357 1.00 98.44 74 SER A C 1
ATOM 498 O O . SER A 1 74 ? -8.855 -1.364 11.680 1.00 98.44 74 SER A O 1
ATOM 500 N N . GLY A 1 75 ? -7.978 0.707 11.899 1.00 98.00 75 GLY A N 1
ATOM 501 C CA . GLY A 1 75 ? -7.057 0.416 13.003 1.00 98.00 75 GLY A CA 1
ATOM 502 C C . GLY A 1 75 ? -7.710 0.442 14.392 1.00 98.00 75 GLY A C 1
ATOM 503 O O . GLY A 1 75 ? -7.033 0.219 15.390 1.00 98.00 75 GLY A O 1
ATOM 504 N N . ALA A 1 76 ? -9.026 0.667 14.490 1.00 97.50 76 ALA A N 1
ATOM 505 C CA . ALA A 1 76 ? -9.742 0.834 15.763 1.00 97.50 76 ALA A CA 1
ATOM 506 C C . ALA A 1 76 ? -9.524 -0.310 16.772 1.00 97.50 76 ALA A C 1
ATOM 508 O O . ALA A 1 76 ? -9.620 -0.115 17.979 1.00 97.50 76 ALA A O 1
ATOM 509 N N . GLN A 1 77 ? -9.262 -1.516 16.262 1.00 97.12 77 GLN A N 1
ATOM 510 C CA . GLN A 1 77 ? -9.129 -2.750 17.041 1.00 97.12 77 GLN A CA 1
ATOM 511 C C . GLN A 1 77 ? -7.690 -3.293 17.042 1.00 97.12 77 GLN A C 1
ATOM 513 O O . GLN A 1 77 ? -7.467 -4.450 17.387 1.00 97.12 77 GLN A O 1
ATOM 518 N N . GLY A 1 78 ? -6.717 -2.471 16.643 1.00 97.62 78 GLY A N 1
ATOM 519 C CA . GLY A 1 78 ? -5.309 -2.842 16.535 1.00 97.62 78 GLY A CA 1
ATOM 520 C C . GLY A 1 78 ? -4.840 -3.009 15.091 1.00 97.62 78 GLY A C 1
ATOM 521 O O . GLY A 1 78 ? -5.499 -2.579 14.143 1.00 97.62 78 GLY A O 1
ATOM 522 N N . THR A 1 79 ? -3.663 -3.614 14.936 1.00 98.38 79 THR A N 1
ATOM 523 C CA . THR A 1 79 ? -3.002 -3.764 13.637 1.00 98.38 79 THR A CA 1
ATOM 524 C C . THR A 1 79 ? -3.787 -4.682 12.703 1.00 98.38 79 THR A C 1
ATOM 526 O O . THR A 1 79 ? -4.152 -5.800 13.066 1.00 98.38 79 THR A O 1
ATOM 529 N N . VAL A 1 80 ? -4.007 -4.225 11.470 1.00 98.69 80 VAL A N 1
ATOM 530 C CA . VAL A 1 80 ? -4.657 -5.010 10.417 1.00 98.69 80 VAL A CA 1
ATOM 531 C C . VAL A 1 80 ? -3.607 -5.549 9.459 1.00 98.69 80 VAL A C 1
ATOM 533 O O . VAL A 1 80 ? -2.842 -4.782 8.883 1.00 98.69 80 VAL A O 1
ATOM 536 N N . HIS A 1 81 ? -3.598 -6.864 9.255 1.00 98.50 81 HIS A N 1
ATOM 537 C CA . HIS A 1 81 ? -2.706 -7.525 8.306 1.00 98.50 81 HIS A CA 1
ATOM 538 C C . HIS A 1 81 ? -3.455 -7.880 7.022 1.00 98.50 81 HIS A C 1
ATOM 540 O O . HIS A 1 81 ? -4.502 -8.527 7.074 1.00 98.50 81 HIS A O 1
ATOM 546 N N . VAL A 1 82 ? -2.894 -7.488 5.881 1.00 98.56 82 VAL A N 1
ATOM 547 C CA . VAL A 1 82 ? -3.347 -7.831 4.531 1.00 98.56 82 VAL A CA 1
ATOM 548 C C . VAL A 1 82 ? -2.200 -8.562 3.836 1.00 98.56 82 VAL A C 1
ATOM 550 O O . VAL A 1 82 ? -1.135 -7.988 3.620 1.00 98.56 82 VAL A O 1
ATOM 553 N N . ILE A 1 83 ? -2.398 -9.845 3.538 1.00 98.44 83 ILE A N 1
ATOM 554 C CA . ILE A 1 83 ? -1.335 -10.768 3.132 1.00 98.44 83 ILE A CA 1
ATOM 555 C C . ILE A 1 83 ? -1.678 -11.389 1.779 1.00 98.44 83 ILE A C 1
ATOM 557 O O . ILE A 1 83 ? -2.576 -12.230 1.679 1.00 98.44 83 ILE A O 1
ATOM 561 N N . ALA A 1 84 ? -0.936 -11.025 0.739 1.00 98.06 84 ALA A N 1
ATOM 562 C CA . ALA A 1 84 ? -1.048 -11.643 -0.574 1.00 98.06 84 ALA A CA 1
ATOM 563 C C . ALA A 1 84 ? -0.558 -13.099 -0.555 1.00 98.06 84 ALA A C 1
ATOM 565 O O . ALA A 1 84 ? 0.553 -13.388 -0.107 1.00 98.06 84 ALA A O 1
ATOM 566 N N . GLN A 1 85 ? -1.389 -14.019 -1.051 1.00 97.44 85 GLN A N 1
ATOM 567 C CA . GLN A 1 85 ? -1.070 -15.450 -1.158 1.00 97.44 85 GLN A CA 1
ATOM 568 C C . GLN A 1 85 ? -0.449 -15.830 -2.516 1.00 97.44 85 GLN A C 1
ATOM 570 O O . GLN A 1 85 ? -0.229 -17.005 -2.794 1.00 97.44 85 GLN A O 1
ATOM 575 N N . GLY A 1 86 ? -0.183 -14.854 -3.386 1.00 94.50 86 GLY A N 1
ATOM 576 C CA . GLY A 1 86 ? 0.436 -15.048 -4.695 1.00 94.50 86 GLY A CA 1
ATOM 577 C C . GLY A 1 86 ? 0.802 -13.712 -5.339 1.00 94.50 86 GLY A C 1
ATOM 578 O O . GLY A 1 86 ? 0.839 -12.691 -4.659 1.00 94.50 86 GLY A O 1
ATOM 579 N N . SER A 1 87 ? 1.033 -13.719 -6.652 1.00 95.50 87 SER A N 1
ATOM 580 C CA . SER A 1 87 ? 1.557 -12.562 -7.390 1.00 95.50 87 SER A CA 1
ATOM 581 C C . SER A 1 87 ? 0.556 -11.421 -7.611 1.00 95.50 87 SER A C 1
ATOM 583 O O . SER A 1 87 ? 0.949 -10.352 -8.070 1.00 95.50 87 SER A O 1
ATOM 585 N N . GLY A 1 88 ? -0.734 -11.631 -7.335 1.00 95.25 88 GLY A N 1
ATOM 586 C CA . GLY A 1 88 ? -1.776 -10.611 -7.448 1.00 95.25 88 GLY A CA 1
ATOM 587 C C . GLY A 1 88 ? -1.598 -9.439 -6.478 1.00 95.25 88 GLY A C 1
ATOM 588 O O . GLY A 1 88 ? -0.705 -9.423 -5.635 1.00 95.25 88 GLY A O 1
ATOM 589 N N . GLY A 1 89 ? -2.460 -8.431 -6.597 1.00 97.25 89 GLY A N 1
ATOM 590 C CA . GLY A 1 89 ? -2.404 -7.226 -5.767 1.00 97.25 89 GLY A CA 1
ATOM 591 C C . GLY A 1 89 ? -3.778 -6.680 -5.409 1.00 97.25 89 GLY A C 1
ATOM 592 O O . GLY A 1 89 ? -4.781 -7.394 -5.453 1.00 97.25 89 GLY A O 1
ATOM 593 N N . ILE A 1 90 ? -3.815 -5.402 -5.051 1.00 98.56 90 ILE A N 1
ATOM 594 C CA . ILE A 1 90 ? -5.052 -4.658 -4.814 1.00 98.56 90 ILE A CA 1
ATOM 595 C C . ILE A 1 90 ? -5.261 -3.709 -5.990 1.00 98.56 90 ILE A C 1
ATOM 597 O O . ILE A 1 90 ? -4.514 -2.748 -6.150 1.00 98.56 90 ILE A O 1
ATOM 601 N N . THR A 1 91 ? -6.290 -3.951 -6.794 1.00 98.25 91 THR A N 1
ATOM 602 C CA . THR A 1 91 ? -6.721 -3.027 -7.848 1.00 98.25 91 THR A CA 1
ATOM 603 C C . THR A 1 91 ? -7.789 -2.086 -7.304 1.00 98.25 91 THR A C 1
ATOM 605 O O . THR A 1 91 ? -8.849 -2.519 -6.857 1.00 98.25 91 THR A O 1
ATOM 608 N N . VAL A 1 92 ? -7.541 -0.786 -7.363 1.00 98.00 92 VAL A N 1
ATOM 609 C CA . VAL A 1 92 ? -8.431 0.260 -6.860 1.00 98.00 92 VAL A CA 1
ATOM 610 C C . VAL A 1 92 ? -9.100 0.955 -8.046 1.00 98.00 92 VAL A C 1
ATOM 612 O O . VAL A 1 92 ? -8.451 1.718 -8.755 1.00 98.00 92 VAL A O 1
ATOM 615 N N . LEU A 1 93 ? -10.390 0.683 -8.265 1.00 96.75 93 LEU A N 1
ATOM 616 C CA . LEU A 1 93 ? -11.248 1.415 -9.216 1.00 96.75 93 LEU A CA 1
ATOM 617 C C . LEU A 1 93 ? -12.119 2.474 -8.517 1.00 96.75 93 LEU A C 1
ATOM 619 O O . LEU A 1 93 ? -12.625 3.392 -9.163 1.00 96.75 93 LEU A O 1
ATOM 623 N N . GLY A 1 94 ? -12.348 2.301 -7.212 1.00 96.88 94 GLY A N 1
ATOM 624 C CA . GLY A 1 94 ? -13.029 3.241 -6.321 1.00 96.88 94 GLY A CA 1
ATOM 625 C C . GLY A 1 94 ? -12.051 3.861 -5.325 1.00 96.88 94 GLY A C 1
ATOM 626 O O . GLY A 1 94 ? -11.061 4.463 -5.721 1.00 96.88 94 GLY A O 1
ATOM 627 N N . THR A 1 95 ? -12.290 3.677 -4.029 1.00 98.12 95 THR A N 1
ATOM 628 C CA . THR A 1 95 ? -11.455 4.264 -2.973 1.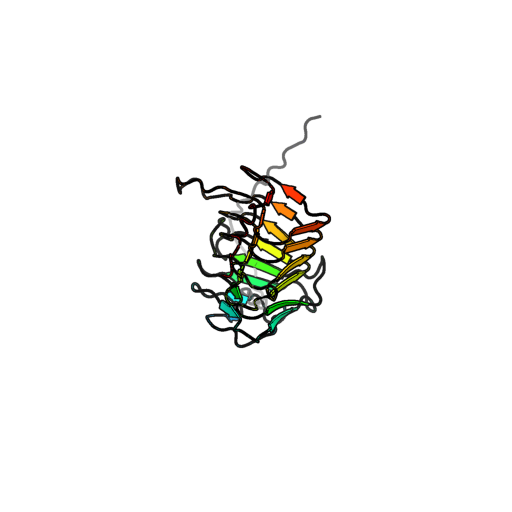00 98.12 95 THR A CA 1
ATOM 629 C C . THR A 1 95 ? -10.914 3.197 -2.031 1.00 98.12 95 THR A C 1
ATOM 631 O O . THR A 1 95 ? -11.673 2.389 -1.496 1.00 98.12 95 THR A O 1
ATOM 634 N N . LEU A 1 96 ? -9.609 3.233 -1.771 1.00 98.69 96 LEU A N 1
ATOM 635 C CA . LEU A 1 96 ? -8.974 2.539 -0.655 1.00 98.69 96 LEU A CA 1
ATOM 636 C C . LEU A 1 96 ? -8.600 3.570 0.408 1.00 98.69 96 LEU A C 1
ATOM 638 O O . LEU A 1 96 ? -7.792 4.458 0.140 1.00 98.69 96 LEU A O 1
ATOM 642 N N . ALA A 1 97 ? -9.168 3.445 1.604 1.00 98.69 97 ALA A N 1
ATOM 643 C CA . ALA A 1 97 ? -8.911 4.365 2.704 1.00 98.69 97 ALA A CA 1
ATOM 644 C C . ALA A 1 97 ? -8.563 3.629 4.001 1.00 98.69 97 ALA A C 1
ATOM 646 O O . ALA A 1 97 ? -9.100 2.556 4.280 1.00 98.69 97 ALA A O 1
ATOM 647 N N . THR A 1 98 ? -7.722 4.228 4.837 1.00 98.62 98 THR A N 1
ATOM 648 C CA . THR A 1 98 ? -7.570 3.820 6.239 1.00 98.62 98 THR A CA 1
ATOM 649 C C . THR A 1 98 ? -8.359 4.732 7.169 1.00 98.62 98 THR A C 1
ATOM 651 O O . THR A 1 98 ? -8.595 5.900 6.874 1.00 98.62 98 THR A O 1
ATOM 654 N N . SER A 1 99 ? -8.767 4.211 8.324 1.00 98.56 99 SER A N 1
ATOM 655 C CA . SER A 1 99 ? -9.400 5.007 9.380 1.00 98.56 99 SER A CA 1
ATOM 656 C C . SER A 1 99 ? -8.940 4.561 10.762 1.00 98.56 99 SER A C 1
ATOM 658 O O . SER A 1 99 ? -8.644 3.387 10.973 1.00 98.56 99 SER A O 1
ATOM 660 N N . GLN A 1 100 ? -8.900 5.492 11.719 1.00 98.25 100 GLN A N 1
ATOM 661 C CA . GLN A 1 100 ? -8.541 5.206 13.117 1.00 98.25 100 GLN A CA 1
ATOM 662 C C . GLN A 1 100 ? -7.206 4.448 13.263 1.00 98.25 100 GLN A C 1
ATOM 664 O O . GLN A 1 100 ? -7.064 3.586 14.125 1.00 98.25 100 GLN A O 1
ATOM 669 N N . THR A 1 101 ? -6.241 4.732 12.386 1.00 98.50 101 THR A N 1
ATOM 670 C CA . THR A 1 101 ? -4.899 4.151 12.451 1.00 98.50 101 THR A CA 1
ATOM 671 C C . THR A 1 101 ? -3.958 5.045 13.250 1.00 98.50 101 THR A C 1
ATOM 673 O O . THR A 1 101 ? -4.169 6.253 13.375 1.00 98.50 101 THR A O 1
ATOM 676 N N . SER A 1 102 ? -2.921 4.443 13.822 1.00 98.38 102 SER A N 1
ATOM 677 C CA . SER A 1 102 ? -1.922 5.129 14.643 1.00 98.38 102 SER A CA 1
ATOM 678 C C . SER A 1 102 ? -0.589 4.380 14.608 1.00 98.38 102 SER A C 1
ATOM 680 O O . SER A 1 102 ? -0.475 3.303 14.020 1.00 98.38 102 SER A O 1
ATOM 682 N N . SER A 1 103 ? 0.435 4.903 15.284 1.00 97.12 103 SER A N 1
ATOM 683 C CA . SER A 1 103 ? 1.726 4.215 15.412 1.00 97.12 103 SER A CA 1
ATOM 684 C C . SER A 1 103 ? 1.630 2.845 16.101 1.00 97.12 103 SER A C 1
ATOM 686 O O . SER A 1 103 ? 2.469 1.988 15.824 1.00 97.12 103 SER A O 1
ATOM 688 N N . SER A 1 104 ? 0.619 2.622 16.952 1.00 97.12 104 SER A N 1
ATOM 689 C CA . SER A 1 104 ? 0.348 1.346 17.633 1.00 97.12 104 SER A CA 1
ATOM 690 C C . SER A 1 104 ? -0.727 0.487 16.955 1.00 97.12 104 SER A C 1
ATOM 692 O O . SER A 1 104 ? -0.866 -0.685 17.299 1.00 97.12 104 SER A O 1
ATOM 694 N N . ALA A 1 105 ? -1.467 1.040 15.990 1.00 97.81 105 ALA A N 1
ATOM 695 C CA . ALA A 1 105 ? -2.521 0.355 15.247 1.00 97.81 105 ALA A CA 1
ATOM 696 C C . ALA A 1 105 ? -2.364 0.616 13.744 1.00 97.81 105 ALA A C 1
ATOM 698 O O . ALA A 1 105 ? -3.010 1.496 13.164 1.00 97.81 105 ALA A O 1
ATOM 699 N N . LYS A 1 106 ? -1.445 -0.135 13.134 1.00 98.25 106 LYS A N 1
ATOM 700 C CA . LYS A 1 106 ? -1.032 0.054 11.740 1.00 98.25 106 LYS A CA 1
ATOM 701 C C . LYS A 1 106 ? -1.847 -0.799 10.769 1.00 98.25 106 LYS A C 1
ATOM 703 O O . LYS A 1 106 ? -2.488 -1.772 11.162 1.00 98.25 106 LYS A O 1
ATOM 708 N N . VAL A 1 107 ? -1.750 -0.493 9.480 1.00 98.75 107 VAL A N 1
ATOM 709 C CA . VAL A 1 107 ? -2.164 -1.417 8.411 1.00 98.75 107 VAL A CA 1
ATOM 710 C C . VAL A 1 107 ? -0.929 -1.965 7.709 1.00 98.75 107 VAL A C 1
ATOM 712 O O . VAL A 1 107 ? -0.137 -1.201 7.170 1.00 98.75 107 VAL A O 1
ATOM 715 N N . VAL A 1 108 ? -0.756 -3.283 7.717 1.00 98.69 108 VAL A N 1
ATOM 716 C CA . VAL A 1 108 ? 0.407 -3.963 7.137 1.00 98.69 108 VAL A CA 1
ATOM 717 C C . VAL A 1 108 ? -0.022 -4.707 5.880 1.00 98.69 108 VAL A C 1
ATOM 719 O O . VAL A 1 108 ? -0.745 -5.698 5.967 1.00 98.69 108 VAL A O 1
ATOM 722 N N . PHE A 1 109 ? 0.446 -4.243 4.726 1.00 98.81 109 PHE A N 1
ATOM 723 C CA . PHE A 1 109 ? 0.312 -4.905 3.434 1.00 98.81 109 PHE A CA 1
ATOM 724 C C . PHE A 1 109 ? 1.607 -5.646 3.109 1.00 98.81 109 PHE A C 1
ATOM 726 O O . PHE A 1 109 ? 2.678 -5.042 3.049 1.00 98.81 109 PHE A O 1
ATOM 733 N N . THR A 1 110 ? 1.521 -6.955 2.907 1.00 98.25 110 THR A N 1
ATOM 734 C CA . THR A 1 110 ? 2.685 -7.785 2.581 1.00 98.25 110 THR A CA 1
ATOM 735 C C . THR A 1 110 ? 2.262 -9.047 1.830 1.00 98.25 110 THR A C 1
ATOM 737 O O . THR A 1 110 ? 1.092 -9.220 1.486 1.00 98.25 110 THR A O 1
ATOM 740 N N . SER A 1 111 ? 3.202 -9.948 1.588 1.00 96.62 111 SER A N 1
ATOM 741 C CA . SER A 1 111 ? 3.000 -11.255 0.967 1.00 96.62 111 SER A CA 1
ATOM 742 C C . SER A 1 111 ? 3.366 -12.387 1.921 1.00 96.62 111 SER A C 1
ATOM 744 O O . SER A 1 111 ? 4.169 -12.225 2.838 1.00 96.62 111 SER A O 1
ATOM 746 N N . ALA A 1 112 ? 2.791 -13.568 1.688 1.00 95.50 112 ALA A N 1
ATOM 747 C CA . ALA A 1 112 ? 3.164 -14.786 2.408 1.00 95.50 112 ALA A CA 1
ATOM 748 C C . ALA A 1 112 ? 4.618 -15.210 2.118 1.00 95.50 112 ALA A C 1
ATOM 750 O O . ALA A 1 112 ? 5.267 -15.821 2.963 1.00 95.50 112 ALA A O 1
ATOM 751 N N . ASN A 1 113 ? 5.133 -14.865 0.933 1.00 92.75 113 ASN A N 1
ATOM 752 C CA . ASN A 1 113 ? 6.547 -14.966 0.590 1.00 92.75 113 ASN A CA 1
ATOM 753 C C . ASN A 1 113 ? 7.232 -13.616 0.854 1.00 92.75 113 ASN A C 1
ATOM 755 O O . ASN A 1 113 ? 6.818 -12.610 0.290 1.00 92.75 113 ASN A O 1
ATOM 759 N N . ALA A 1 114 ? 8.276 -13.593 1.681 1.00 91.81 114 ALA A N 1
ATOM 760 C CA . ALA A 1 114 ? 8.988 -12.372 2.060 1.00 91.81 114 ALA A CA 1
ATOM 761 C C . ALA A 1 114 ? 10.001 -11.864 1.009 1.00 91.81 114 ALA A C 1
ATOM 763 O O . ALA A 1 114 ? 10.775 -10.960 1.305 1.00 91.81 114 ALA A O 1
ATOM 764 N N . SER A 1 115 ? 10.034 -12.433 -0.198 1.00 92.62 115 SER A N 1
ATOM 765 C CA . SER A 1 115 ? 10.879 -11.934 -1.287 1.00 92.62 115 SER A CA 1
ATOM 766 C C . SER A 1 115 ? 10.334 -10.626 -1.882 1.00 92.62 115 SER A C 1
ATOM 768 O O . SER A 1 115 ? 9.134 -10.545 -2.155 1.00 92.62 115 SER A O 1
ATOM 770 N N . PRO A 1 116 ? 11.189 -9.629 -2.178 1.00 93.38 116 PRO A N 1
ATOM 771 C CA . PRO A 1 116 ? 10.794 -8.471 -2.975 1.00 93.38 116 PRO A CA 1
ATOM 772 C C . PRO A 1 116 ? 10.109 -8.881 -4.285 1.00 93.38 116 PRO A C 1
ATOM 774 O O . PRO A 1 116 ? 10.583 -9.768 -4.994 1.00 93.38 116 PRO A O 1
ATOM 777 N N . GLY A 1 117 ? 8.996 -8.233 -4.634 1.00 93.62 117 GLY A N 1
ATOM 778 C CA . GLY A 1 117 ? 8.237 -8.567 -5.843 1.00 93.62 117 GLY A CA 1
ATOM 779 C C . GLY A 1 117 ? 7.326 -9.790 -5.732 1.00 93.62 117 GLY A C 1
ATOM 780 O O . GLY A 1 117 ? 6.756 -10.203 -6.740 1.00 93.62 117 GLY A O 1
ATOM 781 N N . ALA A 1 118 ? 7.151 -10.364 -4.539 1.00 94.94 118 ALA A N 1
ATOM 782 C CA . ALA A 1 118 ? 6.288 -11.526 -4.325 1.00 94.94 118 ALA A CA 1
ATOM 783 C C . ALA A 1 118 ? 4.798 -11.261 -4.612 1.00 94.94 118 ALA A C 1
ATOM 785 O O . ALA A 1 118 ? 4.037 -12.213 -4.793 1.00 94.94 118 ALA A O 1
ATOM 786 N N . TRP A 1 119 ? 4.377 -9.995 -4.669 1.00 97.56 119 TRP A N 1
ATOM 787 C CA . TRP A 1 119 ? 3.015 -9.584 -5.015 1.00 97.56 119 TRP A CA 1
ATOM 788 C C . TRP A 1 119 ? 3.005 -8.244 -5.760 1.00 97.56 119 TRP A C 1
ATOM 790 O O . TRP A 1 119 ? 3.966 -7.480 -5.694 1.00 97.56 119 TRP A O 1
ATOM 800 N N . ALA A 1 120 ? 1.931 -7.936 -6.487 1.00 97.12 120 ALA A N 1
ATOM 801 C CA . ALA A 1 120 ? 1.916 -6.782 -7.393 1.00 97.12 120 ALA A CA 1
ATOM 802 C C . ALA A 1 120 ? 1.906 -5.414 -6.685 1.00 97.12 120 ALA A C 1
ATOM 804 O O . ALA A 1 120 ? 2.337 -4.430 -7.282 1.00 97.12 120 ALA A O 1
ATOM 805 N N . GLY A 1 121 ? 1.430 -5.348 -5.438 1.00 98.12 121 GLY A N 1
ATOM 806 C CA . GLY A 1 121 ? 1.222 -4.096 -4.711 1.00 98.12 121 GLY A CA 1
ATOM 807 C C . GLY A 1 121 ? -0.194 -3.535 -4.817 1.00 98.12 121 GLY A C 1
ATOM 808 O O . GLY A 1 121 ? -1.163 -4.272 -5.032 1.00 98.12 121 GLY A O 1
ATOM 809 N N . ILE A 1 122 ? -0.319 -2.217 -4.646 1.00 98.56 122 ILE A N 1
ATOM 810 C CA . ILE A 1 122 ? -1.588 -1.486 -4.735 1.00 98.56 122 ILE A CA 1
ATOM 811 C C . ILE A 1 122 ? -1.583 -0.652 -6.015 1.00 98.56 122 ILE A C 1
ATOM 813 O O . ILE A 1 122 ? -0.763 0.248 -6.169 1.00 98.56 122 ILE A O 1
ATOM 817 N N . ALA A 1 123 ? -2.512 -0.924 -6.926 1.00 97.44 123 ALA A N 1
ATOM 818 C CA . ALA A 1 123 ? -2.598 -0.235 -8.205 1.00 97.44 123 ALA A CA 1
ATOM 819 C C . ALA A 1 123 ? -3.932 0.495 -8.358 1.00 97.44 123 ALA A C 1
ATOM 821 O O . ALA A 1 123 ? -4.985 -0.096 -8.120 1.00 97.44 123 ALA A O 1
ATOM 822 N N . THR A 1 124 ? -3.917 1.753 -8.796 1.00 96.12 124 THR A N 1
ATOM 823 C CA . THR A 1 124 ? -5.142 2.430 -9.242 1.00 96.12 124 THR A CA 1
ATOM 824 C C . THR A 1 124 ? -5.381 2.178 -10.722 1.00 96.12 124 THR A C 1
ATOM 826 O O . THR A 1 124 ? -4.452 2.069 -11.521 1.00 96.12 124 THR A O 1
ATOM 829 N N . SER A 1 125 ? -6.651 2.081 -11.099 1.00 89.19 125 SER A N 1
ATOM 830 C CA . SER A 1 125 ? -7.071 2.090 -12.500 1.00 89.19 125 SER A CA 1
ATOM 831 C C . SER A 1 125 ? -8.437 2.763 -12.635 1.00 89.19 125 SER A C 1
ATOM 833 O O . SER A 1 125 ? -9.170 2.925 -11.661 1.00 89.19 125 SER A O 1
ATOM 835 N N . GLY A 1 126 ? -8.780 3.199 -13.845 1.00 84.00 126 GLY A N 1
ATOM 836 C CA . GLY A 1 126 ? -10.010 3.951 -14.100 1.00 84.00 126 GLY A CA 1
ATOM 837 C C . GLY A 1 126 ? -9.842 5.462 -13.922 1.00 84.00 126 GLY A C 1
ATOM 838 O O . GLY A 1 126 ? -8.732 5.983 -13.948 1.00 84.00 126 GLY A O 1
ATOM 839 N N . THR A 1 127 ? -10.962 6.180 -13.805 1.00 87.88 127 THR A N 1
ATOM 840 C CA . THR A 1 127 ? -10.999 7.651 -13.904 1.00 87.88 127 THR A CA 1
ATOM 841 C C . THR A 1 127 ? -11.132 8.375 -12.569 1.00 87.88 127 THR A C 1
ATOM 843 O O . THR A 1 127 ? -10.979 9.589 -12.535 1.00 87.88 127 THR A O 1
ATOM 846 N N . SER A 1 128 ? -11.448 7.683 -11.473 1.00 91.50 128 SER A N 1
ATOM 847 C CA . SER A 1 128 ? -11.759 8.323 -10.179 1.00 91.50 128 SER A CA 1
ATOM 848 C C . SER A 1 128 ? -11.248 7.520 -8.983 1.00 91.50 128 SER A C 1
ATOM 850 O O . SER A 1 128 ? -11.853 7.534 -7.914 1.00 91.50 128 SER A O 1
ATOM 852 N N . ALA A 1 129 ? -10.154 6.788 -9.181 1.00 96.56 129 ALA A N 1
ATOM 853 C CA . ALA A 1 129 ? -9.558 5.962 -8.150 1.00 96.56 129 ALA A CA 1
ATOM 854 C C . ALA A 1 129 ? -8.758 6.789 -7.130 1.00 96.56 129 ALA A C 1
ATOM 856 O O . ALA A 1 129 ? -7.953 7.647 -7.501 1.00 96.56 129 ALA A O 1
ATOM 857 N N . VAL A 1 130 ? -8.954 6.505 -5.841 1.00 97.06 130 VAL A N 1
ATOM 858 C CA . VAL A 1 130 ? -8.305 7.221 -4.731 1.00 97.06 130 VAL A CA 1
ATOM 859 C C . VAL A 1 130 ? -7.651 6.239 -3.764 1.00 97.06 130 VAL A C 1
ATOM 861 O O . VAL A 1 130 ? -8.278 5.280 -3.313 1.00 97.06 130 VAL A O 1
ATOM 864 N N . ILE A 1 131 ? -6.398 6.510 -3.400 1.00 98.38 131 ILE A N 1
ATOM 865 C CA . ILE A 1 131 ? -5.684 5.823 -2.318 1.00 98.38 131 ILE A CA 1
ATOM 866 C C . ILE A 1 131 ? -5.407 6.845 -1.215 1.00 98.38 131 ILE A C 1
ATOM 868 O O . ILE A 1 131 ? -4.727 7.839 -1.450 1.00 98.38 131 ILE A O 1
ATOM 872 N N . SER A 1 132 ? -5.913 6.597 -0.009 1.00 98.44 132 SER A N 1
ATOM 873 C CA . SER A 1 132 ? -5.671 7.426 1.176 1.00 98.44 132 SER A CA 1
ATOM 874 C C . SER A 1 132 ? -5.274 6.542 2.356 1.00 98.44 132 SER A C 1
ATOM 876 O O . SER A 1 132 ? -6.120 5.961 3.033 1.00 98.44 132 SER A O 1
ATOM 878 N N . LEU A 1 133 ? -3.971 6.393 2.576 1.00 98.75 133 LEU A N 1
ATOM 879 C CA . LEU A 1 133 ? -3.417 5.520 3.609 1.00 98.75 133 LEU A CA 1
ATOM 880 C C . LEU A 1 133 ? -2.739 6.346 4.700 1.00 98.75 133 LEU A C 1
ATOM 882 O O . LEU A 1 133 ? -1.998 7.284 4.416 1.00 98.75 133 LEU A O 1
ATOM 886 N N . SER A 1 134 ? -2.954 5.955 5.950 1.00 98.62 134 SER A N 1
ATOM 887 C CA . SER A 1 134 ? -2.348 6.538 7.138 1.00 98.62 134 SER A CA 1
ATOM 888 C C . SER A 1 134 ? -1.833 5.451 8.077 1.00 98.62 134 SER A C 1
ATOM 890 O O . SER A 1 134 ? -2.540 4.471 8.317 1.00 98.62 134 SER A O 1
ATOM 892 N N . TYR A 1 135 ? -0.635 5.634 8.640 1.00 98.56 135 TYR A N 1
ATOM 893 C CA . TYR A 1 135 ? 0.023 4.683 9.550 1.00 98.56 135 TYR A CA 1
ATOM 894 C C . TYR A 1 135 ? 0.039 3.254 8.990 1.00 98.56 135 TYR A C 1
ATOM 896 O O . TYR A 1 135 ? -0.580 2.334 9.531 1.00 98.56 135 TYR A O 1
ATOM 904 N N . GLY A 1 136 ? 0.732 3.081 7.867 1.00 98.44 136 GLY A N 1
ATOM 905 C CA . GLY A 1 136 ? 0.783 1.817 7.139 1.00 98.44 136 GLY A CA 1
ATOM 906 C C . GLY A 1 136 ? 2.200 1.308 6.911 1.00 98.44 136 GLY A C 1
ATOM 907 O O . GLY A 1 136 ? 3.167 2.056 7.016 1.00 98.44 136 GLY A O 1
ATOM 908 N N . THR A 1 137 ? 2.312 0.035 6.553 1.00 98.62 137 THR A N 1
ATOM 909 C CA . THR A 1 137 ? 3.530 -0.551 5.993 1.00 98.62 137 THR A CA 1
ATOM 910 C C . THR A 1 137 ? 3.169 -1.310 4.726 1.00 98.62 137 THR A C 1
ATOM 912 O O . THR A 1 137 ? 2.209 -2.078 4.738 1.00 98.62 137 THR A O 1
ATOM 915 N N . ILE A 1 138 ? 3.916 -1.105 3.644 1.00 98.69 138 ILE A N 1
ATOM 916 C CA . ILE A 1 138 ? 3.783 -1.859 2.395 1.00 98.69 138 ILE A CA 1
ATOM 917 C C . ILE A 1 138 ? 5.137 -2.491 2.097 1.00 98.69 138 ILE A C 1
ATOM 919 O O . ILE A 1 138 ? 6.112 -1.769 1.897 1.00 98.69 138 ILE A O 1
ATOM 923 N N . SER A 1 139 ? 5.209 -3.821 2.068 1.00 98.12 139 SER A N 1
ATOM 924 C CA . SER A 1 139 ? 6.477 -4.515 1.836 1.00 98.12 139 SER A CA 1
ATOM 925 C C . SER A 1 139 ? 6.404 -5.634 0.814 1.00 98.12 139 SER A C 1
ATOM 927 O O . SER A 1 139 ? 5.333 -6.194 0.577 1.00 98.12 139 SER A O 1
ATOM 929 N N . ASN A 1 140 ? 7.553 -5.975 0.225 1.00 96.44 140 ASN A N 1
ATOM 930 C CA . ASN A 1 140 ? 7.737 -7.129 -0.665 1.00 96.44 140 ASN A CA 1
ATOM 931 C C . ASN A 1 140 ? 6.925 -7.071 -1.972 1.00 96.44 140 ASN A C 1
ATOM 933 O O . ASN A 1 140 ? 6.724 -8.084 -2.640 1.00 96.44 140 ASN A O 1
ATOM 937 N N . ALA A 1 141 ? 6.448 -5.884 -2.352 1.00 96.81 141 ALA A N 1
ATOM 938 C CA . ALA A 1 141 ? 5.678 -5.674 -3.574 1.00 96.81 141 ALA A CA 1
ATOM 939 C C . ALA A 1 141 ? 6.587 -5.499 -4.802 1.00 96.81 141 ALA A C 1
ATOM 941 O O . ALA A 1 141 ? 7.766 -5.171 -4.676 1.00 96.81 141 ALA A O 1
ATOM 942 N N . VAL A 1 142 ? 6.038 -5.653 -6.008 1.00 95.25 142 VAL A N 1
ATOM 943 C CA . VAL A 1 142 ? 6.714 -5.207 -7.236 1.00 95.25 142 VAL A CA 1
ATOM 944 C C . VAL A 1 142 ? 6.833 -3.686 -7.215 1.00 95.25 142 VAL A C 1
ATOM 946 O O . VAL A 1 142 ? 7.937 -3.150 -7.244 1.00 95.25 142 VAL A O 1
ATOM 949 N N . MET A 1 143 ? 5.697 -3.004 -7.078 1.00 95.31 143 MET A N 1
ATOM 950 C CA . MET A 1 143 ? 5.602 -1.577 -6.770 1.00 95.31 143 MET A CA 1
ATOM 951 C C . MET A 1 143 ? 4.682 -1.436 -5.567 1.00 95.31 143 MET A C 1
ATOM 953 O O . MET A 1 143 ? 3.625 -2.051 -5.560 1.00 95.31 143 MET A O 1
ATOM 957 N N . ALA A 1 144 ? 5.032 -0.662 -4.541 1.00 97.56 144 ALA A N 1
ATOM 958 C CA . ALA A 1 144 ? 4.146 -0.547 -3.378 1.00 97.56 144 ALA A CA 1
ATOM 959 C C . ALA A 1 144 ? 2.843 0.174 -3.745 1.00 97.56 144 ALA A C 1
ATOM 961 O O . ALA A 1 144 ? 1.756 -0.292 -3.392 1.00 97.56 144 ALA A O 1
ATOM 962 N N . VAL A 1 145 ? 2.958 1.271 -4.500 1.00 97.88 145 VAL A N 1
ATOM 963 C CA . VAL A 1 145 ? 1.824 1.994 -5.080 1.00 97.88 145 VAL A CA 1
ATOM 964 C C . VAL A 1 145 ? 2.098 2.309 -6.549 1.00 97.88 145 VAL A C 1
ATOM 966 O O . VAL A 1 145 ? 3.130 2.888 -6.872 1.00 97.88 145 VAL A O 1
ATOM 969 N N . ASN A 1 146 ? 1.157 1.964 -7.426 1.00 96.31 146 ASN A N 1
ATOM 970 C CA . ASN A 1 146 ? 1.182 2.307 -8.846 1.00 96.31 146 ASN A CA 1
ATOM 971 C C . ASN A 1 146 ? -0.129 3.006 -9.235 1.00 96.31 146 ASN A C 1
ATOM 973 O O . ASN A 1 146 ? -1.181 2.374 -9.322 1.00 96.31 146 ASN A O 1
ATOM 977 N N . SER A 1 147 ? -0.090 4.319 -9.442 1.00 94.50 147 SER A N 1
ATOM 978 C CA . SER A 1 147 ? -1.246 5.103 -9.855 1.00 94.50 147 SER A CA 1
ATOM 979 C C . SER A 1 147 ? -1.150 5.495 -11.320 1.00 94.50 147 SER A C 1
ATOM 981 O O . SER A 1 147 ? -0.445 6.443 -11.663 1.00 94.50 147 SER A O 1
ATOM 983 N N . GLN A 1 148 ? -1.910 4.795 -12.168 1.00 88.69 148 GLN A N 1
ATOM 984 C CA . GLN A 1 148 ? -2.010 5.056 -13.612 1.00 88.69 148 GLN A CA 1
ATOM 985 C C . GLN A 1 148 ? -3.306 5.779 -13.981 1.00 88.69 148 GLN A C 1
ATOM 987 O O . GLN A 1 148 ? -3.884 5.572 -15.049 1.00 88.69 148 GLN A O 1
ATOM 992 N N . CYS A 1 149 ? -3.807 6.607 -13.070 1.00 83.19 149 CYS A N 1
ATOM 993 C CA . CYS A 1 149 ? -4.969 7.423 -13.345 1.00 83.19 149 CYS A CA 1
ATOM 994 C C . CYS A 1 149 ? -4.556 8.827 -13.802 1.00 83.19 149 CYS A C 1
ATOM 996 O O . CYS A 1 149 ? -3.823 9.537 -13.113 1.00 83.19 149 CYS A O 1
ATOM 998 N N . PHE A 1 150 ? -5.075 9.237 -14.960 1.00 81.06 150 PHE A N 1
ATOM 999 C CA . PHE A 1 150 ? -4.775 10.523 -15.606 1.00 81.06 150 PHE A CA 1
ATOM 1000 C C . PHE A 1 150 ? -5.832 11.608 -15.344 1.00 81.06 150 PHE A C 1
ATOM 1002 O O . PHE A 1 150 ? -5.742 12.711 -15.875 1.00 81.06 150 PHE A O 1
ATOM 1009 N N . SER A 1 151 ? -6.859 11.302 -14.550 1.00 86.12 151 SER A N 1
ATOM 1010 C CA . SER A 1 151 ? -7.916 12.251 -14.198 1.00 86.12 151 SER A CA 1
ATOM 1011 C C . SER A 1 151 ? -7.542 13.073 -12.966 1.00 86.12 151 SER A C 1
ATOM 1013 O O . SER A 1 151 ? -6.930 12.561 -12.028 1.00 86.12 151 SER A O 1
ATOM 1015 N N . SER A 1 152 ? -8.006 14.323 -12.911 1.00 85.00 152 SER A N 1
ATOM 1016 C CA . SER A 1 152 ? -7.870 15.196 -11.738 1.00 85.00 152 SER A CA 1
ATOM 1017 C C . SER A 1 152 ? -8.626 14.691 -10.503 1.00 85.00 152 SER A C 1
ATOM 1019 O O . SER A 1 152 ? -8.328 15.121 -9.392 1.00 85.00 152 SER A O 1
ATOM 1021 N N . SER A 1 153 ? -9.580 13.768 -10.668 1.00 88.25 153 SER A N 1
ATOM 1022 C CA . SER A 1 153 ? -10.273 13.119 -9.547 1.00 88.25 153 SER A CA 1
ATOM 1023 C C . SER A 1 153 ? -9.479 11.982 -8.900 1.00 88.25 153 SER A C 1
ATOM 1025 O O . SER A 1 153 ? -9.946 11.403 -7.922 1.00 88.25 153 SER A O 1
ATOM 1027 N N . CYS A 1 154 ? -8.310 11.636 -9.439 1.00 93.00 154 CYS A N 1
ATOM 1028 C CA . CYS A 1 154 ? -7.450 10.613 -8.867 1.00 93.00 154 CYS A CA 1
ATOM 1029 C C . CYS A 1 154 ? -6.378 11.211 -7.971 1.00 93.00 154 CYS A C 1
ATOM 1031 O O . CYS A 1 154 ? -5.801 12.259 -8.262 1.00 93.00 154 CYS A O 1
ATOM 1033 N N . SER A 1 155 ? -6.103 10.524 -6.870 1.00 95.06 155 SER A N 1
ATOM 1034 C CA . SER A 1 155 ? -5.092 10.960 -5.914 1.00 95.06 155 SER A CA 1
ATOM 1035 C C . SER A 1 155 ? -4.516 9.794 -5.128 1.00 95.06 155 SER A C 1
ATOM 1037 O O . SER A 1 155 ? -5.197 8.804 -4.842 1.00 95.06 155 SER A O 1
ATOM 1039 N N . VAL A 1 156 ? -3.248 9.950 -4.764 1.00 97.44 156 VAL A N 1
ATOM 1040 C CA . VAL A 1 156 ? -2.541 9.089 -3.823 1.00 97.44 156 VAL A CA 1
ATOM 1041 C C . VAL A 1 156 ? -2.090 9.955 -2.654 1.00 97.44 156 VAL A C 1
ATOM 1043 O O . VAL A 1 156 ? -1.314 10.891 -2.829 1.00 97.44 156 VAL A O 1
ATOM 1046 N N . SER A 1 157 ? -2.575 9.642 -1.459 1.00 98.19 157 SER A N 1
ATOM 1047 C CA . SER A 1 157 ? -2.197 10.296 -0.209 1.00 98.19 157 SER A CA 1
ATOM 1048 C C . SER A 1 157 ? -1.676 9.256 0.777 1.00 98.19 157 SER A C 1
ATOM 1050 O O . SER A 1 157 ? -2.399 8.326 1.140 1.00 98.19 157 SER A O 1
ATOM 1052 N N . LEU A 1 158 ? -0.415 9.398 1.186 1.00 98.50 158 LEU A N 1
ATOM 1053 C CA . LEU A 1 158 ? 0.283 8.490 2.095 1.00 98.50 158 LEU A CA 1
ATOM 1054 C C . LEU A 1 158 ? 0.790 9.277 3.311 1.00 98.50 158 LEU A C 1
ATOM 1056 O O . LEU A 1 158 ? 1.710 10.085 3.200 1.00 98.50 158 LEU A O 1
ATOM 1060 N N . ALA A 1 159 ? 0.208 9.046 4.484 1.00 98.62 159 ALA A N 1
ATOM 1061 C CA . ALA A 1 159 ? 0.598 9.701 5.731 1.00 98.62 159 ALA A CA 1
ATOM 1062 C C . ALA A 1 159 ? 1.215 8.689 6.710 1.00 98.62 159 ALA A C 1
ATOM 1064 O O . ALA A 1 159 ? 0.547 7.762 7.149 1.00 98.62 159 ALA A O 1
ATOM 1065 N N . HIS A 1 160 ? 2.481 8.845 7.094 1.00 98.38 160 HIS A N 1
ATOM 1066 C CA . HIS A 1 160 ? 3.190 7.889 7.957 1.00 98.38 160 HIS A CA 1
ATOM 1067 C C . HIS A 1 160 ? 3.144 6.452 7.407 1.00 98.38 160 HIS A C 1
ATOM 1069 O O . HIS A 1 160 ? 2.847 5.504 8.135 1.00 98.38 160 HIS A O 1
ATOM 1075 N N . VAL A 1 161 ? 3.375 6.303 6.101 1.00 98.69 161 VAL A N 1
ATOM 1076 C CA . VAL A 1 161 ? 3.442 4.998 5.438 1.00 98.69 161 VAL A CA 1
ATOM 1077 C C . VAL A 1 161 ? 4.901 4.636 5.201 1.00 98.69 161 VAL A C 1
ATOM 1079 O O . VAL A 1 161 ? 5.634 5.402 4.580 1.00 98.69 161 VAL A O 1
ATOM 1082 N N . ASP A 1 162 ? 5.300 3.469 5.692 1.00 98.38 162 ASP A N 1
ATOM 1083 C CA . ASP A 1 162 ? 6.615 2.889 5.446 1.00 98.38 162 ASP A CA 1
ATOM 1084 C C . ASP A 1 162 ? 6.538 1.926 4.256 1.00 98.38 162 ASP A C 1
ATOM 1086 O O . ASP A 1 162 ? 5.697 1.028 4.222 1.00 98.38 162 ASP A O 1
ATOM 1090 N N . ILE A 1 163 ? 7.402 2.112 3.267 1.00 98.31 163 ILE A N 1
ATOM 1091 C CA . ILE A 1 163 ? 7.539 1.239 2.104 1.00 98.31 163 ILE A CA 1
ATOM 1092 C C . ILE A 1 163 ? 8.901 0.568 2.180 1.00 98.31 163 ILE A C 1
ATOM 1094 O O . ILE A 1 163 ? 9.917 1.245 2.327 1.00 98.31 163 ILE A O 1
ATOM 1098 N N . ASP A 1 164 ? 8.922 -0.754 2.066 1.00 96.38 164 ASP A N 1
ATOM 1099 C CA . ASP A 1 164 ? 10.129 -1.540 2.297 1.00 96.38 164 ASP A CA 1
ATOM 1100 C C . ASP A 1 164 ? 10.264 -2.691 1.292 1.00 96.38 164 ASP A C 1
ATOM 1102 O O . ASP A 1 164 ? 9.282 -3.359 0.975 1.00 96.38 164 ASP A O 1
ATOM 1106 N N . HIS A 1 165 ? 11.475 -2.934 0.786 1.00 93.75 165 HIS A N 1
ATOM 1107 C CA . HIS A 1 165 ? 11.787 -4.085 -0.076 1.00 93.75 165 HIS A CA 1
ATOM 1108 C C . HIS A 1 165 ? 10.842 -4.238 -1.286 1.00 93.75 165 HIS A C 1
ATOM 1110 O O . HIS A 1 165 ? 10.113 -5.222 -1.421 1.00 93.75 165 HIS A O 1
ATOM 1116 N N . THR A 1 166 ? 10.838 -3.253 -2.188 1.00 94.50 166 THR A N 1
ATOM 1117 C CA . THR A 1 166 ? 10.123 -3.379 -3.476 1.00 94.50 166 THR A CA 1
ATOM 1118 C C . THR A 1 166 ? 11.069 -3.863 -4.566 1.00 94.50 166 THR A C 1
ATOM 1120 O O . THR A 1 166 ? 12.235 -3.488 -4.544 1.00 94.50 166 THR A O 1
ATOM 1123 N N . SER A 1 167 ? 10.602 -4.655 -5.538 1.00 92.06 167 SER A N 1
ATOM 1124 C CA . SER A 1 167 ? 11.468 -5.125 -6.639 1.00 92.06 167 SER A CA 1
ATOM 1125 C C . SER A 1 167 ? 11.568 -4.158 -7.825 1.00 92.06 167 SER A C 1
ATOM 1127 O O . SER A 1 167 ? 12.360 -4.368 -8.743 1.00 92.06 167 SER A O 1
ATOM 1129 N N . SER A 1 168 ? 10.793 -3.075 -7.822 1.00 91.56 168 SER A N 1
ATOM 1130 C CA . SER A 1 168 ? 10.827 -2.019 -8.836 1.00 91.56 168 SER A CA 1
ATOM 1131 C C . SER A 1 168 ? 10.711 -0.636 -8.179 1.00 91.56 168 SER A C 1
ATOM 1133 O O . SER A 1 168 ? 11.339 -0.382 -7.155 1.00 91.56 168 SER A O 1
ATOM 1135 N N . VAL A 1 169 ? 9.958 0.286 -8.778 1.00 90.94 169 VAL A N 1
ATOM 1136 C CA . VAL A 1 169 ? 9.690 1.612 -8.217 1.00 90.94 169 VAL A CA 1
ATOM 1137 C C . VAL A 1 169 ? 8.805 1.481 -6.976 1.00 90.94 169 VAL A C 1
ATOM 1139 O O . VAL A 1 169 ? 7.789 0.792 -7.017 1.00 90.94 169 VAL A O 1
ATOM 1142 N N . ALA A 1 170 ? 9.150 2.150 -5.872 1.00 94.56 170 ALA A N 1
ATOM 1143 C CA . ALA A 1 170 ? 8.321 2.075 -4.666 1.00 94.56 170 ALA A CA 1
ATOM 1144 C C . ALA A 1 170 ? 6.967 2.779 -4.862 1.00 94.56 170 ALA A C 1
ATOM 1146 O O . ALA A 1 170 ? 5.926 2.184 -4.579 1.00 94.56 170 ALA A O 1
ATOM 1147 N N . VAL A 1 171 ? 6.966 4.007 -5.387 1.00 96.19 171 VAL A N 1
ATOM 1148 C CA . VAL A 1 171 ? 5.741 4.737 -5.748 1.00 96.19 171 VAL A CA 1
ATOM 1149 C C . VAL A 1 171 ? 5.842 5.252 -7.177 1.00 96.19 171 VAL A C 1
ATOM 1151 O O . VAL A 1 171 ? 6.698 6.083 -7.462 1.00 96.19 171 VAL A O 1
ATOM 1154 N N . ASP A 1 172 ? 4.951 4.800 -8.053 1.00 94.81 172 ASP A N 1
ATOM 1155 C CA . ASP A 1 172 ? 4.736 5.371 -9.384 1.00 94.81 172 ASP A CA 1
ATOM 1156 C C . ASP A 1 172 ? 3.377 6.081 -9.398 1.00 94.81 172 ASP A C 1
ATOM 1158 O O . ASP A 1 172 ? 2.364 5.475 -9.051 1.00 94.81 172 ASP A O 1
ATOM 1162 N N . SER A 1 173 ? 3.328 7.374 -9.717 1.00 93.06 173 SER A N 1
ATOM 1163 C CA . SER A 1 173 ? 2.069 8.126 -9.760 1.00 93.06 173 SER A CA 1
ATOM 1164 C C . SER A 1 173 ? 2.026 9.131 -10.902 1.00 93.06 173 SER A C 1
ATOM 1166 O O . SER A 1 173 ? 2.739 10.135 -10.904 1.00 93.06 173 SER A O 1
ATOM 1168 N N . THR A 1 174 ? 1.090 8.937 -11.828 1.00 91.56 174 THR A N 1
ATOM 1169 C CA . THR A 1 174 ? 0.734 9.936 -12.850 1.00 91.56 174 THR A CA 1
ATOM 1170 C C . THR A 1 174 ? -0.238 10.996 -12.323 1.00 91.56 174 THR A C 1
ATOM 1172 O O . THR A 1 174 ? -0.404 12.045 -12.937 1.00 91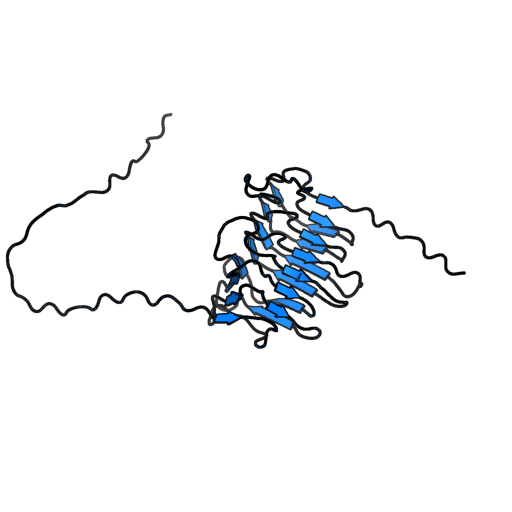.56 174 THR A O 1
ATOM 1175 N N . SER A 1 175 ? -0.885 10.730 -11.186 1.00 89.06 175 SER A N 1
ATOM 1176 C CA . SER A 1 175 ? -1.814 11.630 -10.493 1.00 89.06 175 SER A CA 1
ATOM 1177 C C . SER A 1 175 ? -1.123 12.458 -9.403 1.00 89.06 175 SER A C 1
ATOM 1179 O O . SER A 1 175 ? 0.063 12.266 -9.125 1.00 89.06 175 SER A O 1
ATOM 1181 N N . THR A 1 176 ? -1.878 13.333 -8.729 1.00 92.06 176 THR A N 1
ATOM 1182 C CA . THR A 1 176 ? -1.409 14.020 -7.516 1.00 92.06 176 THR A CA 1
ATOM 1183 C C . THR A 1 176 ? -0.961 13.007 -6.463 1.00 92.06 176 THR A C 1
ATOM 1185 O O . THR A 1 176 ? -1.744 12.148 -6.046 1.00 92.06 176 THR A O 1
ATOM 1188 N N . LEU A 1 177 ? 0.292 13.136 -6.032 1.00 95.31 177 LEU A N 1
ATOM 1189 C CA . LEU A 1 177 ? 0.912 12.363 -4.967 1.00 95.31 177 LEU A CA 1
ATOM 1190 C C . LEU A 1 177 ? 1.219 13.285 -3.785 1.00 95.31 177 LEU A C 1
ATOM 1192 O O . LEU A 1 177 ? 2.037 14.199 -3.894 1.00 95.31 177 LEU A O 1
ATOM 1196 N N . THR A 1 178 ? 0.618 12.998 -2.637 1.00 97.19 178 THR A N 1
ATOM 1197 C CA . THR A 1 178 ? 0.951 13.635 -1.363 1.00 97.19 178 THR A CA 1
ATOM 1198 C C . THR A 1 178 ? 1.517 12.586 -0.419 1.00 97.19 178 THR A C 1
ATOM 1200 O O . THR A 1 178 ? 0.864 11.588 -0.123 1.00 97.19 178 THR A O 1
ATOM 1203 N N . MET A 1 179 ? 2.725 12.813 0.087 1.00 97.56 179 MET A N 1
ATOM 1204 C CA . MET A 1 179 ? 3.342 11.983 1.117 1.00 97.56 179 MET A CA 1
ATOM 1205 C C . MET A 1 179 ? 3.742 12.847 2.310 1.00 97.56 179 MET A C 1
ATOM 1207 O O . MET A 1 179 ? 4.404 13.872 2.147 1.00 97.56 179 MET A O 1
ATOM 1211 N N . THR A 1 180 ? 3.334 12.455 3.515 1.00 97.88 180 THR A N 1
ATOM 1212 C CA . THR A 1 180 ? 3.680 13.157 4.761 1.00 97.88 180 THR A CA 1
ATOM 1213 C C . THR A 1 180 ? 4.160 12.168 5.813 1.00 97.88 180 THR A C 1
ATOM 1215 O O . THR A 1 180 ? 3.401 11.304 6.236 1.00 97.88 180 THR A O 1
ATOM 1218 N N . GLY A 1 181 ? 5.401 12.295 6.274 1.00 96.44 181 GLY A N 1
ATOM 1219 C CA . GLY A 1 181 ? 6.017 11.306 7.153 1.00 96.44 181 GLY A CA 1
ATOM 1220 C C . GLY A 1 181 ? 6.268 9.965 6.454 1.00 96.44 181 GLY A C 1
ATOM 1221 O O . GLY A 1 181 ? 6.017 9.802 5.261 1.00 96.44 181 GLY A O 1
ATOM 1222 N N . GLY A 1 182 ? 6.717 8.979 7.232 1.00 96.88 182 GLY A N 1
ATOM 1223 C CA . GLY A 1 182 ? 7.015 7.637 6.729 1.00 96.88 182 GLY A CA 1
ATOM 1224 C C . GLY A 1 182 ? 8.389 7.542 6.070 1.00 96.88 182 GLY A C 1
ATOM 1225 O O . GLY A 1 182 ? 9.199 8.473 6.130 1.00 96.88 182 GLY A O 1
ATOM 1226 N N . SER A 1 183 ? 8.655 6.391 5.467 1.00 96.25 183 SER A N 1
ATOM 1227 C CA . SER A 1 183 ? 9.954 6.075 4.884 1.00 96.25 183 SER A CA 1
ATOM 1228 C C . SER A 1 183 ? 9.826 5.198 3.645 1.00 96.25 183 SER A C 1
ATOM 1230 O O . SER A 1 183 ? 8.876 4.437 3.505 1.00 96.25 183 SER A O 1
ATOM 1232 N N . ILE A 1 184 ? 10.793 5.297 2.740 1.00 96.38 184 ILE A N 1
ATOM 1233 C CA . ILE A 1 184 ? 11.006 4.347 1.650 1.00 96.38 184 ILE A CA 1
ATOM 1234 C C . ILE A 1 184 ? 12.395 3.750 1.850 1.00 96.38 184 ILE A C 1
ATOM 1236 O O . ILE A 1 184 ? 13.394 4.473 1.835 1.00 96.38 184 ILE A O 1
ATOM 1240 N N . SER A 1 185 ? 12.466 2.439 2.031 1.00 94.06 185 SER A N 1
ATOM 1241 C CA . SER A 1 185 ? 13.715 1.707 2.226 1.00 94.06 185 SER A CA 1
ATOM 1242 C C . SER A 1 185 ? 13.819 0.575 1.216 1.00 94.06 185 SER A C 1
ATOM 1244 O O . SER A 1 185 ? 12.833 -0.088 0.898 1.00 94.06 185 SER A O 1
ATOM 1246 N N . TYR A 1 186 ? 15.021 0.374 0.677 1.00 90.50 186 TYR A N 1
ATOM 1247 C CA . TYR A 1 186 ? 15.308 -0.711 -0.267 1.00 90.50 186 TYR A CA 1
ATOM 1248 C C . TYR A 1 186 ? 14.384 -0.746 -1.510 1.00 90.50 186 TYR A C 1
ATOM 1250 O O . TYR A 1 186 ? 13.894 -1.824 -1.878 1.00 90.50 186 TYR A O 1
ATOM 1258 N N . PRO A 1 187 ? 14.107 0.397 -2.181 1.00 89.38 187 PRO A N 1
ATOM 1259 C CA . PRO A 1 187 ? 13.356 0.368 -3.427 1.00 89.38 187 PRO A CA 1
ATOM 1260 C C . PRO A 1 187 ? 14.177 -0.282 -4.547 1.00 89.38 187 PRO A C 1
ATOM 1262 O O . PRO A 1 187 ? 15.387 -0.074 -4.646 1.00 89.38 187 PRO A O 1
ATOM 1265 N N . GLY A 1 188 ? 13.512 -1.053 -5.403 1.00 84.94 188 GLY A N 1
ATOM 1266 C CA . GLY A 1 188 ? 14.132 -1.758 -6.524 1.00 84.94 188 GLY A CA 1
ATOM 1267 C C . GLY A 1 188 ? 15.147 -2.827 -6.128 1.00 84.94 188 GLY A C 1
ATOM 1268 O O . GLY A 1 188 ? 16.086 -3.102 -6.873 1.00 84.94 188 GLY A O 1
ATOM 1269 N N . THR A 1 189 ? 14.971 -3.431 -4.956 1.00 73.75 189 THR A N 1
ATOM 1270 C CA . THR A 1 189 ? 15.686 -4.643 -4.571 1.00 73.75 189 THR A CA 1
ATOM 1271 C C . THR A 1 189 ? 15.110 -5.819 -5.348 1.00 73.75 189 THR A C 1
ATOM 1273 O O . THR A 1 189 ? 14.105 -6.402 -4.970 1.00 73.75 189 THR A O 1
ATOM 1276 N N . ARG A 1 190 ? 15.705 -6.159 -6.492 1.00 68.06 190 ARG A N 1
ATOM 1277 C CA . ARG A 1 190 ? 15.400 -7.428 -7.168 1.00 68.06 190 ARG A CA 1
ATOM 1278 C C . ARG A 1 190 ? 16.111 -8.590 -6.493 1.00 68.06 190 ARG A C 1
ATOM 1280 O O . ARG A 1 190 ? 17.170 -8.418 -5.888 1.00 68.06 190 ARG A O 1
ATOM 1287 N N . ASP A 1 191 ? 15.528 -9.775 -6.646 1.00 57.53 191 ASP A N 1
ATOM 1288 C CA . ASP A 1 191 ? 16.266 -11.014 -6.449 1.00 57.53 191 ASP A CA 1
ATOM 1289 C C . ASP A 1 191 ? 17.399 -11.040 -7.497 1.00 57.53 191 ASP A C 1
ATOM 1291 O O 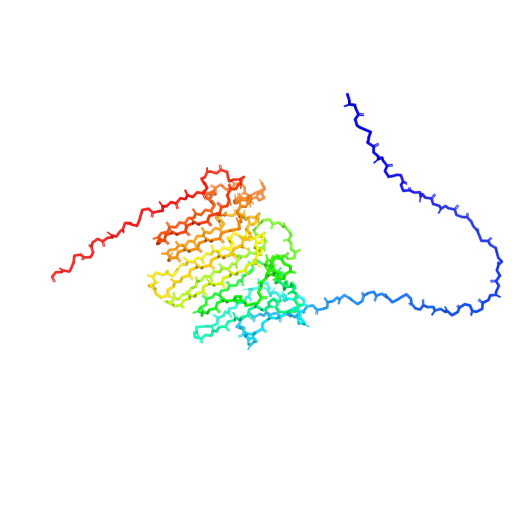. ASP A 1 191 ? 17.119 -10.957 -8.696 1.00 57.53 191 ASP A O 1
ATOM 1295 N N . PRO A 1 192 ? 18.679 -11.116 -7.090 1.00 54.56 192 PRO A N 1
ATOM 1296 C CA . PRO A 1 192 ? 19.818 -11.051 -8.007 1.00 54.56 192 PRO A CA 1
ATOM 1297 C C . PRO A 1 192 ? 19.832 -12.147 -9.091 1.00 54.56 192 PRO A C 1
ATOM 1299 O O . PRO A 1 192 ? 20.660 -12.091 -10.000 1.00 54.56 192 PRO A O 1
ATOM 1302 N N . SER A 1 193 ? 18.932 -13.131 -9.029 1.00 52.50 193 SER A N 1
ATOM 1303 C CA . SER A 1 193 ? 18.788 -14.195 -10.025 1.00 52.50 193 SER A CA 1
ATOM 1304 C C . SER A 1 193 ? 18.123 -13.786 -11.355 1.00 52.50 193 SER A C 1
ATOM 1306 O O . SER A 1 193 ? 18.202 -14.559 -12.310 1.00 52.50 193 SER A O 1
ATOM 1308 N N . ASP A 1 194 ? 17.510 -12.599 -11.478 1.00 58.41 194 ASP A N 1
ATOM 1309 C CA . ASP A 1 194 ? 16.647 -12.253 -12.630 1.00 58.41 194 ASP A CA 1
ATOM 1310 C C . ASP A 1 194 ? 17.294 -11.428 -13.775 1.00 58.41 194 ASP A C 1
ATOM 1312 O O . ASP A 1 194 ? 16.650 -11.156 -14.796 1.00 58.41 194 ASP A O 1
ATOM 1316 N N . GLY A 1 195 ? 18.574 -11.056 -13.643 1.00 53.38 195 GLY A N 1
ATOM 1317 C CA . GLY A 1 195 ? 19.461 -10.604 -14.731 1.00 53.38 195 GLY A CA 1
ATOM 1318 C C . GLY A 1 195 ? 19.059 -9.349 -15.525 1.00 53.38 195 GLY A C 1
ATOM 1319 O O . GLY A 1 195 ? 19.746 -8.998 -16.484 1.00 53.38 195 GLY A O 1
ATOM 1320 N N . SER A 1 196 ? 17.978 -8.655 -15.166 1.00 52.25 196 SER A N 1
ATOM 1321 C CA . SER A 1 196 ? 17.465 -7.487 -15.893 1.00 52.25 196 SER A CA 1
ATOM 1322 C C . SER A 1 196 ? 17.288 -6.312 -14.936 1.00 52.25 196 SER A C 1
ATOM 1324 O O . SER A 1 196 ? 16.570 -6.409 -13.949 1.00 52.25 196 SER A O 1
ATOM 1326 N N . SER A 1 197 ? 17.964 -5.195 -15.219 1.00 50.53 197 SER A N 1
ATOM 1327 C CA . SER A 1 197 ? 17.987 -4.020 -14.340 1.00 50.53 197 SER A CA 1
ATOM 1328 C C . SER A 1 197 ? 17.047 -2.933 -14.880 1.00 50.53 197 SER A C 1
ATOM 1330 O O . SER A 1 197 ? 17.444 -2.186 -15.779 1.00 50.53 197 SER A O 1
ATOM 1332 N N . PRO A 1 198 ? 15.783 -2.840 -14.423 1.00 55.66 198 PRO A N 1
ATOM 1333 C CA . PRO A 1 198 ? 14.977 -1.653 -14.673 1.00 55.66 198 PRO A CA 1
ATOM 1334 C C . PRO A 1 198 ? 15.481 -0.475 -13.817 1.00 55.66 198 PRO A C 1
ATOM 1336 O O . PRO A 1 198 ? 16.125 -0.684 -12.787 1.00 55.66 198 PRO A O 1
ATOM 1339 N N . PRO A 1 199 ? 15.173 0.777 -14.199 1.00 56.91 199 PRO A N 1
ATOM 1340 C CA . PRO A 1 199 ? 15.471 1.942 -13.375 1.00 56.91 199 PRO A CA 1
ATOM 1341 C C . PRO A 1 199 ? 14.737 1.837 -12.030 1.00 56.91 199 PRO A C 1
ATOM 1343 O O . PRO A 1 199 ? 13.520 1.973 -11.941 1.00 56.91 199 PRO A O 1
ATOM 1346 N N . ALA A 1 200 ? 15.494 1.576 -10.970 1.00 65.62 200 ALA A N 1
ATOM 1347 C CA . ALA A 1 200 ? 14.990 1.421 -9.615 1.00 65.62 200 ALA A CA 1
ATOM 1348 C C . ALA A 1 200 ? 14.979 2.777 -8.899 1.00 65.62 200 ALA A C 1
ATOM 1350 O O . ALA A 1 200 ? 16.001 3.226 -8.372 1.00 65.62 200 ALA A O 1
ATOM 1351 N N . SER A 1 201 ? 13.829 3.452 -8.936 1.00 78.81 201 SER A N 1
ATOM 1352 C CA . SER A 1 201 ? 13.610 4.748 -8.282 1.00 78.81 201 SER A CA 1
ATOM 1353 C C . SER A 1 201 ? 12.750 4.599 -7.029 1.00 78.81 201 SER A C 1
ATOM 1355 O O . SER A 1 201 ? 11.870 3.746 -6.977 1.00 78.81 201 SER A O 1
ATOM 1357 N N . GLY A 1 202 ? 12.973 5.439 -6.016 1.00 84.44 202 GLY A N 1
ATOM 1358 C CA . GLY A 1 202 ? 12.070 5.493 -4.859 1.00 84.44 202 GLY A CA 1
ATOM 1359 C C . GLY A 1 202 ? 10.684 5.988 -5.275 1.00 84.44 202 GLY A C 1
ATOM 1360 O O . GLY A 1 202 ? 9.683 5.300 -5.096 1.00 84.44 202 GLY A O 1
ATOM 1361 N N . ILE A 1 203 ? 10.638 7.163 -5.897 1.00 90.81 203 ILE A N 1
ATOM 1362 C CA . ILE A 1 203 ? 9.402 7.775 -6.390 1.00 90.81 203 ILE A CA 1
ATOM 1363 C C . ILE A 1 203 ? 9.569 8.128 -7.867 1.00 90.81 203 ILE A C 1
ATOM 1365 O O . ILE A 1 203 ? 10.517 8.829 -8.221 1.00 90.81 203 ILE A O 1
ATOM 1369 N N . LEU A 1 204 ? 8.636 7.683 -8.704 1.00 90.81 204 LEU A N 1
ATOM 1370 C CA . LEU A 1 204 ? 8.418 8.174 -10.059 1.00 90.81 204 LEU A CA 1
ATOM 1371 C C . LEU A 1 204 ? 7.092 8.931 -10.075 1.00 90.81 204 LEU A C 1
ATOM 1373 O O . LEU A 1 204 ? 6.055 8.393 -9.695 1.00 90.81 204 LEU A O 1
ATOM 1377 N N . ALA A 1 205 ? 7.116 10.193 -10.486 1.00 88.50 205 ALA A N 1
ATOM 1378 C CA . ALA A 1 205 ? 5.898 10.984 -10.530 1.00 88.50 205 ALA A CA 1
ATOM 1379 C C . ALA A 1 205 ? 5.770 11.777 -11.826 1.00 88.50 205 ALA A C 1
ATOM 1381 O O . ALA A 1 205 ? 6.679 12.517 -12.202 1.00 88.50 205 ALA A O 1
ATOM 1382 N N . GLY A 1 206 ? 4.612 11.627 -12.469 1.00 87.06 206 GLY A N 1
ATOM 1383 C CA . GLY A 1 206 ? 4.161 12.434 -13.603 1.00 87.06 206 GLY A CA 1
ATOM 1384 C C . GLY A 1 206 ? 3.064 13.440 -13.236 1.00 87.06 206 GLY A C 1
ATOM 1385 O O . GLY A 1 206 ? 2.606 14.169 -14.102 1.00 87.06 206 GLY A O 1
ATOM 1386 N N . GLY A 1 207 ? 2.611 13.475 -11.980 1.00 86.25 207 GLY A N 1
ATOM 1387 C CA . GLY A 1 207 ? 1.635 14.449 -11.480 1.00 86.25 207 GLY A CA 1
ATOM 1388 C C . GLY A 1 207 ? 2.249 15.506 -10.557 1.00 86.25 207 GLY A C 1
ATOM 1389 O O . GLY A 1 207 ? 3.467 15.635 -10.439 1.00 86.25 207 GLY A O 1
ATOM 1390 N N . SER A 1 208 ? 1.394 16.263 -9.859 1.00 89.94 208 SER A N 1
ATOM 1391 C CA . SER A 1 208 ? 1.846 17.130 -8.761 1.00 89.94 208 SER A CA 1
ATOM 1392 C C . SER A 1 208 ? 2.359 16.278 -7.599 1.00 89.94 208 SER A C 1
ATOM 1394 O O . SER A 1 208 ? 1.696 15.320 -7.202 1.00 89.94 208 SER A O 1
ATOM 1396 N N . VAL A 1 209 ? 3.519 16.633 -7.046 1.00 93.44 209 VAL A N 1
ATOM 1397 C CA . VAL A 1 209 ? 4.146 15.909 -5.935 1.00 93.44 209 VAL A CA 1
ATOM 1398 C C . VAL A 1 209 ? 4.323 16.831 -4.741 1.00 93.44 209 VAL A C 1
ATOM 1400 O O . VAL A 1 209 ? 4.909 17.906 -4.856 1.00 93.44 209 VAL A O 1
ATOM 1403 N N . GLN A 1 210 ? 3.866 16.379 -3.578 1.00 95.19 210 GLN A N 1
ATOM 1404 C CA . GLN A 1 210 ? 4.081 17.034 -2.293 1.00 95.19 210 GLN A CA 1
ATOM 1405 C C . GLN A 1 210 ? 4.706 16.037 -1.320 1.00 95.19 210 GLN A C 1
ATOM 1407 O O . GLN A 1 210 ? 4.050 15.083 -0.910 1.00 95.19 210 GLN A O 1
ATOM 1412 N N . LEU A 1 211 ? 5.966 16.259 -0.945 1.00 94.75 211 LEU A N 1
ATOM 1413 C CA . LEU A 1 211 ? 6.682 15.441 0.035 1.00 94.75 211 LEU A CA 1
ATOM 1414 C C . LEU A 1 211 ? 6.959 16.284 1.278 1.00 94.75 211 LEU A C 1
ATOM 1416 O O . LEU A 1 211 ? 7.589 17.336 1.188 1.00 94.75 211 LEU A O 1
ATOM 1420 N N . ASN A 1 212 ? 6.512 15.820 2.440 1.00 95.38 212 ASN A N 1
ATOM 1421 C CA . ASN A 1 212 ? 6.779 16.464 3.721 1.00 95.38 212 ASN A CA 1
ATOM 1422 C C . ASN A 1 212 ? 7.324 15.434 4.711 1.00 95.38 212 ASN A C 1
ATOM 1424 O O . ASN A 1 212 ? 6.625 14.492 5.062 1.00 95.38 212 ASN A O 1
ATOM 1428 N N . SER A 1 213 ? 8.552 15.617 5.197 1.00 94.81 213 SER A N 1
ATOM 1429 C CA . SER A 1 213 ? 9.148 14.736 6.217 1.00 94.81 213 SER A CA 1
ATOM 1430 C C . SER A 1 213 ? 9.229 13.251 5.808 1.00 94.81 213 SER A C 1
ATOM 1432 O O . SER A 1 213 ? 9.080 12.369 6.649 1.00 94.81 213 SER A O 1
ATOM 1434 N N . VAL A 1 214 ? 9.449 12.970 4.518 1.00 94.69 214 VAL A N 1
ATOM 1435 C CA . VAL A 1 214 ? 9.635 11.611 3.975 1.00 94.69 214 VAL A CA 1
ATOM 1436 C C . VAL A 1 214 ? 11.127 11.298 3.909 1.00 94.69 214 VAL A C 1
ATOM 1438 O O . VAL A 1 214 ? 11.894 12.094 3.363 1.00 94.69 214 VAL A O 1
ATOM 1441 N N . SER A 1 215 ? 11.548 10.144 4.426 1.00 93.94 215 SER A N 1
ATOM 1442 C CA . SER A 1 215 ? 12.916 9.645 4.246 1.00 93.94 215 SER A CA 1
ATOM 1443 C C . SER A 1 215 ? 12.977 8.600 3.133 1.00 93.94 215 SER A C 1
ATOM 1445 O O . SER A 1 215 ? 12.091 7.760 3.005 1.00 93.94 215 SER A O 1
ATOM 1447 N N . ILE A 1 216 ? 14.026 8.643 2.311 1.00 93.12 216 ILE A N 1
ATOM 1448 C CA . ILE A 1 216 ? 14.292 7.631 1.282 1.00 93.12 216 ILE A CA 1
ATOM 1449 C C . ILE A 1 216 ? 15.718 7.134 1.488 1.00 93.12 216 ILE A C 1
ATOM 1451 O O . ILE A 1 216 ? 16.649 7.938 1.547 1.00 93.12 216 ILE A O 1
ATOM 1455 N N . SER A 1 217 ? 15.895 5.822 1.624 1.00 91.31 217 SER A N 1
ATOM 1456 C CA . SER A 1 217 ? 17.188 5.202 1.909 1.00 91.31 217 SER A CA 1
ATOM 1457 C C . SER A 1 217 ? 17.428 3.961 1.052 1.00 91.31 2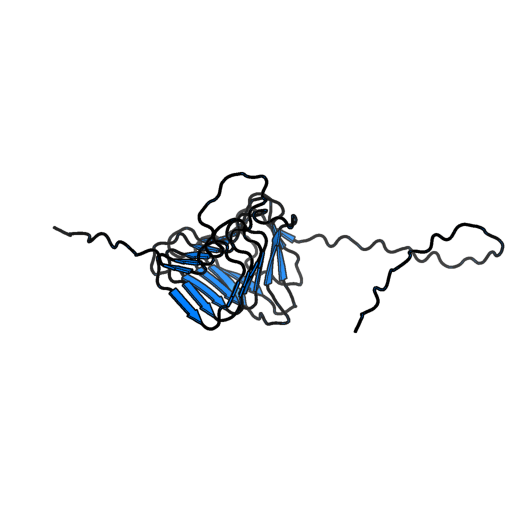17 SER A C 1
ATOM 1459 O O . SER A 1 217 ? 16.489 3.304 0.603 1.00 91.31 217 SER A O 1
ATOM 1461 N N . ASN A 1 218 ? 18.707 3.636 0.830 1.00 86.75 218 ASN A N 1
ATOM 1462 C CA . ASN A 1 218 ? 19.139 2.443 0.093 1.00 86.75 218 ASN A CA 1
ATOM 1463 C C . ASN A 1 218 ? 18.542 2.329 -1.327 1.00 86.75 218 ASN A C 1
ATOM 1465 O O . ASN A 1 218 ? 18.268 1.230 -1.800 1.00 86.75 218 ASN A O 1
ATOM 1469 N N . ALA A 1 219 ? 18.330 3.464 -2.005 1.00 83.62 219 ALA A N 1
ATOM 1470 C CA . ALA A 1 219 ? 17.889 3.488 -3.396 1.00 83.62 219 ALA A CA 1
ATOM 1471 C C . ALA A 1 219 ? 19.095 3.284 -4.339 1.00 83.62 219 ALA A C 1
ATOM 1473 O O . ALA A 1 219 ? 20.078 4.015 -4.215 1.00 83.62 219 ALA A O 1
ATOM 1474 N N . PRO A 1 220 ? 19.041 2.335 -5.291 1.00 74.75 220 PRO A N 1
ATOM 1475 C CA . PRO A 1 220 ? 20.182 1.981 -6.140 1.00 74.75 220 PRO A CA 1
ATOM 1476 C C . PRO A 1 220 ? 20.466 2.994 -7.260 1.00 74.75 220 PRO A C 1
ATOM 1478 O O . PRO A 1 220 ? 21.540 2.948 -7.854 1.00 74.75 220 PRO A O 1
ATOM 1481 N N . SER A 1 221 ? 19.527 3.896 -7.572 1.00 73.06 221 SER A N 1
ATOM 1482 C CA . SER A 1 221 ? 19.734 4.948 -8.575 1.00 73.06 221 SER A CA 1
ATOM 1483 C C . SER A 1 221 ? 19.357 6.334 -8.043 1.00 73.06 221 SER A C 1
ATOM 1485 O O . SER A 1 221 ? 20.204 7.041 -7.506 1.00 73.06 221 SER A O 1
ATOM 1487 N N . SER A 1 222 ? 18.088 6.722 -8.159 1.00 75.31 222 SER A N 1
ATOM 1488 C CA . SER A 1 222 ? 17.558 8.018 -7.736 1.00 75.31 222 SER A CA 1
ATOM 1489 C C . SER A 1 222 ? 16.475 7.846 -6.677 1.00 75.31 222 SER A C 1
ATOM 1491 O O . SER A 1 222 ? 15.580 7.009 -6.801 1.00 75.31 222 SER A O 1
ATOM 1493 N N . ALA A 1 223 ? 16.527 8.672 -5.632 1.00 74.81 223 ALA A N 1
ATOM 1494 C CA . ALA A 1 223 ? 15.495 8.684 -4.598 1.00 74.81 223 ALA A CA 1
ATOM 1495 C C . ALA A 1 223 ? 14.144 9.172 -5.155 1.00 74.81 223 ALA A C 1
ATOM 1497 O O . ALA A 1 223 ? 13.107 8.576 -4.873 1.00 74.81 223 ALA A O 1
ATOM 1498 N N . VAL A 1 224 ? 14.165 10.217 -5.989 1.00 81.56 224 VAL A N 1
ATOM 1499 C CA . VAL A 1 224 ? 12.979 10.803 -6.626 1.00 81.56 224 VAL A CA 1
ATOM 1500 C C . VAL A 1 224 ? 13.305 11.148 -8.076 1.00 81.56 224 VAL A C 1
ATOM 1502 O O . VAL A 1 224 ? 14.296 11.828 -8.339 1.00 81.56 224 VAL A O 1
ATOM 1505 N N . VAL A 1 225 ? 12.456 10.710 -9.003 1.00 78.81 225 VAL A N 1
ATOM 1506 C CA . VAL A 1 225 ? 12.487 11.078 -10.420 1.00 78.81 225 VAL A CA 1
ATOM 1507 C C . VAL A 1 225 ? 11.179 11.786 -10.752 1.00 78.81 225 VAL A C 1
ATOM 1509 O O . VAL A 1 225 ? 10.101 11.190 -10.734 1.00 78.81 225 VAL A O 1
ATOM 1512 N N . LEU A 1 226 ? 11.276 13.079 -11.050 1.00 74.62 226 LEU A N 1
ATOM 1513 C CA . LEU A 1 226 ? 10.159 13.856 -11.578 1.00 74.62 226 LEU A CA 1
ATOM 1514 C C . LEU A 1 226 ? 10.169 13.689 -13.096 1.00 74.62 226 LEU A C 1
ATOM 1516 O O . LEU A 1 226 ? 11.055 14.211 -13.775 1.00 74.62 226 LEU A O 1
ATOM 1520 N N . ALA A 1 227 ? 9.214 12.930 -13.628 1.00 65.44 227 ALA A N 1
ATOM 1521 C CA . ALA A 1 227 ? 9.032 12.856 -15.066 1.00 65.44 227 ALA A CA 1
ATOM 1522 C C . ALA A 1 227 ? 8.502 14.216 -15.528 1.00 65.44 227 ALA A C 1
ATOM 1524 O O . ALA A 1 227 ? 7.453 14.671 -15.071 1.00 65.44 227 ALA A O 1
ATOM 1525 N N . ALA A 1 228 ? 9.239 14.895 -16.411 1.00 48.94 228 ALA A N 1
ATOM 1526 C CA . ALA A 1 228 ? 8.735 16.104 -17.040 1.00 48.94 228 ALA A CA 1
ATOM 1527 C C . ALA A 1 228 ? 7.435 15.744 -17.764 1.00 48.94 228 ALA A C 1
ATOM 1529 O O . ALA A 1 228 ? 7.443 14.951 -18.707 1.00 48.94 228 ALA A O 1
ATOM 1530 N N . VAL A 1 229 ? 6.315 16.304 -17.307 1.00 49.25 229 VAL A N 1
ATOM 1531 C CA . VAL A 1 229 ? 5.043 16.176 -18.010 1.00 49.25 229 VAL A CA 1
ATOM 1532 C C . VAL A 1 229 ? 5.211 16.934 -19.315 1.00 49.25 229 VAL A C 1
ATOM 1534 O O . VAL A 1 229 ? 5.104 18.159 -19.356 1.00 49.25 229 VAL A O 1
ATOM 1537 N N . ALA A 1 230 ? 5.536 16.218 -20.388 1.00 40.28 230 ALA A N 1
ATOM 1538 C CA . ALA A 1 230 ? 5.403 16.742 -21.730 1.00 40.28 230 ALA A CA 1
ATOM 1539 C C . ALA A 1 230 ? 3.901 16.907 -21.982 1.00 40.28 230 ALA A C 1
ATOM 1541 O O . ALA A 1 230 ? 3.253 16.041 -22.565 1.00 40.28 230 ALA A O 1
ATOM 1542 N N . ASN A 1 231 ? 3.331 18.006 -21.483 1.00 38.41 231 ASN A N 1
ATOM 1543 C CA . ASN A 1 231 ? 2.040 18.490 -21.932 1.00 38.41 231 ASN A CA 1
ATOM 1544 C C . ASN A 1 231 ? 2.194 18.715 -23.436 1.00 38.41 231 ASN A C 1
ATOM 1546 O O . ASN A 1 231 ? 2.745 19.732 -23.854 1.00 38.41 231 ASN A O 1
ATOM 1550 N N . SER A 1 232 ? 1.780 17.744 -24.253 1.00 33.56 232 SER A N 1
ATOM 1551 C CA . SER A 1 232 ? 1.590 17.990 -25.678 1.00 33.56 232 SER A CA 1
ATOM 1552 C C . SER A 1 232 ? 0.592 19.138 -25.773 1.00 33.56 232 SER A C 1
ATOM 1554 O O . SER A 1 232 ? -0.523 18.982 -25.268 1.00 33.56 232 SER A O 1
ATOM 1556 N N . PRO A 1 233 ? 0.957 20.298 -26.345 1.00 32.12 233 PRO A N 1
ATOM 1557 C CA . PRO A 1 233 ? -0.018 21.340 -26.579 1.00 32.12 233 PRO A CA 1
ATOM 1558 C C . PRO A 1 233 ? -1.026 20.769 -27.574 1.00 32.12 233 PRO A C 1
ATOM 1560 O O . PRO A 1 233 ? -0.729 20.605 -28.755 1.00 32.12 233 PRO A O 1
ATOM 1563 N N . THR A 1 234 ? -2.218 20.417 -27.099 1.00 35.38 234 THR A N 1
ATOM 1564 C CA . THR A 1 234 ? -3.369 20.238 -27.975 1.00 35.38 234 THR A CA 1
ATOM 1565 C C . THR A 1 234 ? -3.646 21.593 -28.607 1.00 35.38 234 THR A C 1
ATOM 1567 O O . THR A 1 234 ? -4.285 22.452 -28.004 1.00 35.38 234 THR A O 1
ATOM 1570 N N . ALA A 1 235 ? -3.106 21.801 -29.806 1.00 32.56 235 ALA A N 1
ATOM 1571 C CA . ALA A 1 235 ? -3.556 22.843 -30.704 1.00 32.56 235 ALA A CA 1
ATOM 1572 C C . ALA A 1 235 ? -4.993 22.496 -31.111 1.00 32.56 235 ALA A C 1
ATOM 1574 O O . ALA A 1 235 ? -5.221 21.579 -31.899 1.00 32.56 235 ALA A O 1
ATOM 1575 N N . SER A 1 236 ? -5.970 23.177 -30.519 1.00 32.88 236 SER A N 1
ATOM 1576 C CA . SER A 1 236 ? -7.319 23.239 -31.074 1.00 32.88 236 SER A CA 1
ATOM 1577 C C . SER A 1 236 ? -7.295 24.203 -32.260 1.00 32.88 236 SER A C 1
ATOM 1579 O O . SER A 1 236 ? -6.880 25.352 -32.092 1.00 32.88 236 SER A O 1
ATOM 1581 N N . VAL A 1 237 ? -7.690 23.697 -33.432 1.00 40.59 237 VAL A N 1
ATOM 1582 C CA . VAL A 1 237 ? -7.917 24.456 -34.675 1.00 40.59 237 VAL A CA 1
ATOM 1583 C C . VAL A 1 237 ? -9.115 25.384 -34.516 1.00 40.59 237 VAL A C 1
ATOM 1585 O O . VAL A 1 237 ? -10.116 24.925 -33.920 1.00 40.59 237 VAL A O 1
#

Foldseek 3Di:
DDDDDDDDDDDDDDDDDDDDDDPPPPPPPPPPPPPDAAEAEEEDPDQEAEPVRDDYEAEQQGYEDAAPGHREYELQPAEYHDEYAAAEEYEFAHEYEYDPADLGREYEAYYPDQAAQRYAAYEYDDAQGEYYHARYEAHSHQENYHYPHQHQNYEYEAEQYEYERHLAANEEHLYEYEYAHYEYENFNDHDPPPPDGDQGEPYEYNYHYHYHRYYYDDTPHYPYDDDDNPPPPPPDD

Secondary structure (DSSP, 8-state):
-PPPP--------------------------------EEEEEE----EEEGGGPPEEEEEEEEEE-TT-EEEEE-TTSPEEEEESSS--EEESSEEEEES-BTTB-EEEEESS-STTSB--EEE-SSS-EEEEEEEEEESBSSSEEE---STT-EEEEEEEEEE--SS-SEEESSEEEEES-EEESTT---GGG------EEEEESS-EEEES-EEES-SSEEEEE-----------

pLDDT: mean 83.23, std 20.77, range [32.12, 98.81]

Sequence (237 aa):
MAGVVVALVGAIALLRPSGDAGPSSLRAVQTAATATGTTVCGNVSVLSWSASHGPYLLCSSGVTIPSGKTLTISGAQGTVHVIAQGSGGITVLGTLATSQTSSSAKVVFTSANASPGAWAGIATSGTSAVISLSYGTISNAVMAVNSQCFSSSCSVSLAHVDIDHTSSVAVDSTSTLTMTGGSISYPGTRDPSDGSSPPASGILAGGSVQLNSVSISNAPSSAVVLAAVANSPTASV

Radius of gyration: 22.87 Å; chains: 1; bounding box: 55×69×75 Å